Protein AF-0000000069499627 (afdb_homodimer)

Structure (mmCIF, N/CA/C/O backbone):
data_AF-0000000069499627-model_v1
#
loop_
_entity.id
_entity.type
_entity.pdbx_description
1 polymer 'Reverse transcriptase domain-containing protein'
#
loop_
_atom_site.group_PDB
_atom_site.id
_atom_site.type_symbol
_atom_site.label_atom_id
_atom_site.label_alt_id
_atom_site.label_comp_id
_atom_site.label_asym_id
_atom_site.label_entity_id
_atom_site.label_seq_id
_atom_site.pdbx_PDB_ins_code
_atom_site.Cartn_x
_atom_site.Cartn_y
_atom_site.Cartn_z
_atom_site.occupancy
_atom_site.B_iso_or_equiv
_atom_site.auth_seq_id
_atom_site.auth_comp_id
_atom_site.auth_asym_id
_atom_site.auth_atom_id
_atom_site.pdbx_PDB_model_num
ATOM 1 N N . GLY A 1 1 ? 51.375 9.703 23.328 1 28.94 1 GLY A N 1
ATOM 2 C CA . GLY A 1 1 ? 50.781 8.789 22.344 1 28.94 1 GLY A CA 1
ATOM 3 C C . GLY A 1 1 ? 49.312 9.047 22.094 1 28.94 1 GLY A C 1
ATOM 4 O O . GLY A 1 1 ? 48.531 9.234 23.031 1 28.94 1 GLY A O 1
ATOM 5 N N . ASN A 1 2 ? 48.875 9.641 20.891 1 32.75 2 ASN A N 1
ATOM 6 C CA . ASN A 1 2 ? 47.625 10.297 20.547 1 32.75 2 ASN A CA 1
ATOM 7 C C . ASN A 1 2 ? 46.469 9.305 20.547 1 32.75 2 ASN A C 1
ATOM 9 O O . ASN A 1 2 ? 46.5 8.305 19.828 1 32.75 2 ASN A O 1
ATOM 13 N N . ILE A 1 3 ? 45.844 9.062 21.703 1 35.44 3 ILE A N 1
ATOM 14 C CA . ILE A 1 3 ? 44.688 8.203 21.828 1 35.44 3 ILE A CA 1
ATOM 15 C C . ILE A 1 3 ? 43.625 8.641 20.828 1 35.44 3 ILE A C 1
ATOM 17 O O . ILE A 1 3 ? 43.188 9.789 20.828 1 35.44 3 ILE A O 1
ATOM 21 N N . GLN A 1 4 ? 43.844 8.352 19.484 1 34.47 4 GLN A N 1
ATOM 22 C CA . GLN A 1 4 ? 42.812 8.547 18.469 1 34.47 4 GLN A CA 1
ATOM 23 C C . GLN A 1 4 ? 41.469 7.941 18.906 1 34.47 4 GLN A C 1
ATOM 25 O O . GLN A 1 4 ? 41.406 6.746 19.203 1 34.47 4 GLN A O 1
ATOM 30 N N . ALA A 1 5 ? 40.688 8.68 19.656 1 37.44 5 ALA A N 1
ATOM 31 C CA . ALA A 1 5 ? 39.312 8.344 19.906 1 37.44 5 ALA A CA 1
ATOM 32 C C . ALA A 1 5 ? 38.625 7.836 18.641 1 37.44 5 ALA A C 1
ATOM 34 O O . ALA A 1 5 ? 38.406 8.602 17.703 1 37.44 5 ALA A O 1
ATOM 35 N N . GLY A 1 6 ? 39.094 6.719 18.109 1 34.62 6 GLY A N 1
ATOM 36 C CA . GLY A 1 6 ? 38.344 6.102 17.016 1 34.62 6 GLY A CA 1
ATOM 37 C C . GLY A 1 6 ? 36.844 6.047 17.281 1 34.62 6 GLY A C 1
ATOM 38 O O . GLY A 1 6 ? 36.406 5.625 18.359 1 34.62 6 GLY A O 1
ATOM 39 N N . THR A 1 7 ? 36.156 7.105 16.953 1 38.66 7 THR A N 1
ATOM 40 C CA . THR A 1 7 ? 34.688 7.035 17.016 1 38.66 7 THR A CA 1
ATOM 41 C C . THR A 1 7 ? 34.188 5.637 16.641 1 38.66 7 THR A C 1
ATOM 43 O O . THR A 1 7 ? 34.656 5.043 15.664 1 38.66 7 THR A O 1
ATOM 46 N N . PRO A 1 8 ? 33.906 4.84 17.734 1 36.56 8 PRO A N 1
ATOM 47 C CA . PRO A 1 8 ? 33.344 3.531 17.375 1 36.56 8 PRO A CA 1
ATOM 48 C C . PRO A 1 8 ? 32.438 3.596 16.141 1 36.56 8 PRO A C 1
ATOM 50 O O . PRO A 1 8 ? 31.641 4.52 16.016 1 36.56 8 PRO A O 1
ATOM 53 N N . GLN A 1 9 ? 32.875 3.383 15 1 39.28 9 GLN A N 1
ATOM 54 C CA . GLN A 1 9 ? 32.188 3.367 13.727 1 39.28 9 GLN A CA 1
ATOM 55 C C . GLN A 1 9 ? 30.734 2.885 13.906 1 39.28 9 GLN A C 1
ATOM 57 O O . GLN A 1 9 ? 29.797 3.521 13.422 1 39.28 9 GLN A O 1
ATOM 62 N N . GLY A 1 10 ? 30.594 1.505 13.812 1 38.91 10 GLY A N 1
ATOM 63 C CA . GLY A 1 10 ? 29.438 0.706 13.414 1 38.91 10 GLY A CA 1
ATOM 64 C C . GLY A 1 10 ? 28.328 0.711 14.445 1 38.91 10 GLY A C 1
ATOM 65 O O . GLY A 1 10 ? 27.891 -0.348 14.898 1 38.91 10 GLY A O 1
ATOM 66 N N . SER A 1 11 ? 28.141 1.427 15.516 1 38.44 11 SER A N 1
ATOM 67 C CA . SER A 1 11 ? 27.156 1.248 16.578 1 38.44 11 SER A CA 1
ATOM 68 C C . SER A 1 11 ? 25.766 0.979 16 1 38.44 11 SER A C 1
ATOM 70 O O . SER A 1 11 ? 25.359 1.624 15.039 1 38.44 11 SER A O 1
ATOM 72 N N . SER A 1 12 ? 25.172 -0.277 16.094 1 44.44 12 SER A N 1
ATOM 73 C CA . SER A 1 12 ? 23.938 -1.014 15.867 1 44.44 12 SER A CA 1
ATOM 74 C C . SER A 1 12 ? 22.719 -0.185 16.266 1 44.44 12 SER A C 1
ATOM 76 O O . SER A 1 12 ? 21.609 -0.714 16.375 1 44.44 12 SER A O 1
ATOM 78 N N . LEU A 1 13 ? 22.891 0.901 16.891 1 46 13 LEU A N 1
ATOM 79 C CA . LEU A 1 13 ? 21.75 1.671 17.375 1 46 13 LEU A CA 1
ATOM 80 C C . LEU A 1 13 ? 20.797 2.031 16.25 1 46 13 LEU A C 1
ATOM 82 O O . LEU A 1 13 ? 19.625 2.342 16.484 1 46 13 LEU A O 1
ATOM 86 N N . ARG A 1 14 ? 21.281 2.203 15.031 1 50 14 ARG A N 1
ATOM 87 C CA . ARG A 1 14 ? 20.453 2.662 13.93 1 50 14 ARG A CA 1
ATOM 88 C C . ARG A 1 14 ? 19.281 1.723 13.703 1 50 14 ARG A C 1
ATOM 90 O O . ARG A 1 14 ? 18.141 2.172 13.492 1 50 14 ARG A O 1
ATOM 97 N N . PRO A 1 15 ? 19.562 0.385 13.703 1 60.47 15 PRO A N 1
ATOM 98 C CA . PRO A 1 15 ? 18.453 -0.572 13.648 1 60.47 15 PRO A CA 1
ATOM 99 C C . PRO A 1 15 ? 17.531 -0.48 14.859 1 60.47 15 PRO A C 1
ATOM 101 O O . PRO A 1 15 ? 16.312 -0.634 14.734 1 60.47 15 PRO A O 1
ATOM 104 N N . THR A 1 16 ? 18.109 0.109 15.992 1 67.31 16 THR A N 1
ATOM 105 C CA . THR A 1 16 ? 17.297 0.107 17.203 1 67.31 16 THR A CA 1
ATOM 106 C C . THR A 1 16 ? 16.281 1.246 17.188 1 67.31 16 THR A C 1
ATOM 108 O O . THR A 1 16 ? 15.109 1.037 17.484 1 67.31 16 THR A O 1
ATOM 111 N N . LEU A 1 17 ? 16.891 2.379 16.719 1 66.56 17 LEU A N 1
ATOM 112 C CA . LEU A 1 17 ? 15.977 3.51 16.75 1 66.56 17 LEU A CA 1
ATOM 113 C C . LEU A 1 17 ? 14.836 3.314 15.75 1 66.56 17 LEU A C 1
ATOM 115 O O . LEU A 1 17 ? 13.672 3.566 16.062 1 66.56 17 LEU A O 1
ATOM 119 N N . TYR A 1 18 ? 15.297 2.779 14.664 1 71.69 18 TYR A N 1
ATOM 120 C CA . TYR A 1 18 ? 14.289 2.516 13.641 1 71.69 18 TYR A CA 1
ATOM 121 C C . TYR A 1 18 ? 13.25 1.524 14.148 1 71.69 18 TYR A C 1
ATOM 123 O O . TYR A 1 18 ? 12.047 1.715 13.938 1 71.69 18 TYR A O 1
ATOM 131 N N . ASN A 1 19 ? 13.781 0.612 14.82 1 76.75 19 ASN A N 1
ATOM 132 C CA . ASN A 1 19 ? 12.859 -0.389 15.352 1 76.75 19 ASN A CA 1
ATOM 133 C C . ASN A 1 19 ? 11.93 0.207 16.406 1 76.75 19 ASN A C 1
ATOM 135 O O . ASN A 1 19 ? 10.742 -0.117 16.438 1 76.75 19 ASN A O 1
ATOM 139 N N . ILE A 1 20 ? 12.484 1.021 17.203 1 73.75 20 ILE A N 1
ATOM 140 C CA . ILE A 1 20 ? 11.672 1.653 18.25 1 73.75 20 ILE A CA 1
ATOM 141 C C . ILE A 1 20 ? 10.664 2.607 17.594 1 73.75 20 ILE A C 1
ATOM 143 O O . ILE A 1 20 ? 9.484 2.596 17.938 1 73.75 20 ILE A O 1
ATOM 147 N N . PHE A 1 21 ? 11.172 3.338 16.609 1 79.88 21 PHE A N 1
ATOM 148 C CA . PHE A 1 21 ? 10.328 4.262 15.859 1 79.88 21 PHE A CA 1
ATOM 149 C C . PHE A 1 21 ? 9.18 3.525 15.188 1 79.88 21 PHE A C 1
ATOM 151 O O . PHE A 1 21 ? 8.023 3.941 15.297 1 79.88 21 PHE A O 1
ATOM 158 N N . ASN A 1 22 ? 9.492 2.484 14.648 1 80.88 22 ASN A N 1
ATOM 159 C CA . ASN A 1 22 ? 8.492 1.736 13.883 1 80.88 22 ASN A CA 1
ATOM 160 C C . ASN A 1 22 ? 7.5 1.029 14.805 1 80.88 22 ASN A C 1
ATOM 162 O O . ASN A 1 22 ? 6.312 0.938 14.484 1 80.88 22 ASN A O 1
ATOM 166 N N . SER A 1 23 ? 8.039 0.692 15.93 1 84.12 23 SER A N 1
ATOM 167 C CA . SER A 1 23 ? 7.172 -0.02 16.859 1 84.12 23 SER A CA 1
ATOM 168 C C . SER A 1 23 ? 6.164 0.923 17.516 1 84.12 23 SER A C 1
ATOM 170 O O . SER A 1 23 ? 5.066 0.502 17.891 1 84.12 23 SER A O 1
ATOM 172 N N . ASP A 1 24 ? 6.527 2.146 17.641 1 90.44 24 ASP A N 1
ATOM 173 C CA . ASP A 1 24 ? 5.676 3.131 18.297 1 90.44 24 ASP A CA 1
ATOM 174 C C . ASP A 1 24 ? 4.75 3.816 17.297 1 90.44 24 ASP A C 1
ATOM 176 O O . ASP A 1 24 ? 3.924 4.648 17.688 1 90.44 24 ASP A O 1
ATOM 180 N N . PHE A 1 25 ? 4.883 3.469 16.031 1 93.69 25 PHE A N 1
ATOM 181 C CA . PHE A 1 25 ? 4.023 4.086 15.031 1 93.69 25 PHE A CA 1
ATOM 182 C C . PHE A 1 25 ? 2.566 3.705 15.258 1 93.69 25 PHE A C 1
ATOM 184 O O . PHE A 1 25 ? 2.264 2.551 15.57 1 93.69 25 PHE A O 1
ATOM 191 N N . PRO A 1 26 ? 1.688 4.672 15.148 1 95.06 26 PRO A N 1
ATOM 192 C CA . PRO A 1 26 ? 0.283 4.367 15.422 1 95.06 26 PRO A CA 1
ATOM 193 C C . PRO A 1 26 ? -0.297 3.328 14.469 1 95.06 26 PRO A C 1
ATOM 195 O O . PRO A 1 26 ? -0.064 3.398 13.258 1 95.06 26 PRO A O 1
ATOM 198 N N . ARG A 1 27 ? -0.983 2.422 15.102 1 92.5 27 ARG A N 1
ATOM 199 C CA . ARG A 1 27 ? -1.623 1.362 14.328 1 92.5 27 ARG A CA 1
ATOM 200 C C . ARG A 1 27 ? -3.125 1.321 14.602 1 92.5 27 ARG A C 1
ATOM 202 O O . ARG A 1 27 ? -3.568 1.593 15.719 1 92.5 27 ARG A O 1
ATOM 209 N N . ASN A 1 28 ? -3.818 1.127 13.492 1 90.44 28 ASN A N 1
ATOM 210 C CA . ASN A 1 28 ? -5.27 0.994 13.43 1 90.44 28 ASN A CA 1
ATOM 211 C C . ASN A 1 28 ? -5.691 -0.165 12.531 1 90.44 28 ASN A C 1
ATOM 213 O O . ASN A 1 28 ? -5.184 -0.305 11.422 1 90.44 28 ASN A O 1
ATOM 217 N N . ASP A 1 29 ? -6.582 -1.012 13.047 1 87.75 29 ASP A N 1
ATOM 218 C CA . ASP A 1 29 ? -6.949 -2.215 12.305 1 87.75 29 ASP A CA 1
ATOM 219 C C . ASP A 1 29 ? -7.668 -1.863 11.008 1 87.75 29 ASP A C 1
ATOM 221 O O . ASP A 1 29 ? -7.812 -2.709 10.125 1 87.75 29 ASP A O 1
ATOM 225 N N . LYS A 1 30 ? -8.117 -0.669 10.93 1 92.94 30 LYS A N 1
ATOM 226 C CA . LYS A 1 30 ? -8.875 -0.263 9.75 1 92.94 30 LYS A CA 1
ATOM 227 C C . LYS A 1 30 ? -7.969 0.421 8.727 1 92.94 30 LYS A C 1
ATOM 229 O O . LYS A 1 30 ? -8.422 0.778 7.633 1 92.94 30 LYS A O 1
ATOM 234 N N . VAL A 1 31 ? -6.684 0.572 9.117 1 95.5 31 VAL A N 1
ATOM 235 C CA . VAL A 1 31 ? -5.75 1.3 8.266 1 95.5 31 VAL A CA 1
ATOM 236 C C . VAL A 1 31 ? -4.504 0.452 8.023 1 95.5 31 VAL A C 1
ATOM 238 O O . VAL A 1 31 ? -3.988 -0.182 8.953 1 95.5 31 VAL A O 1
ATOM 241 N N . ILE A 1 32 ? -4.121 0.411 6.852 1 94.94 32 ILE A N 1
ATOM 242 C CA . ILE A 1 32 ? -2.854 -0.22 6.508 1 94.94 32 ILE A CA 1
ATOM 243 C C . ILE A 1 32 ? -1.767 0.844 6.379 1 94.94 32 ILE A C 1
ATOM 245 O O . ILE A 1 32 ? -1.938 1.834 5.664 1 94.94 32 ILE A O 1
ATOM 249 N N . ASN A 1 33 ? -0.72 0.622 7.09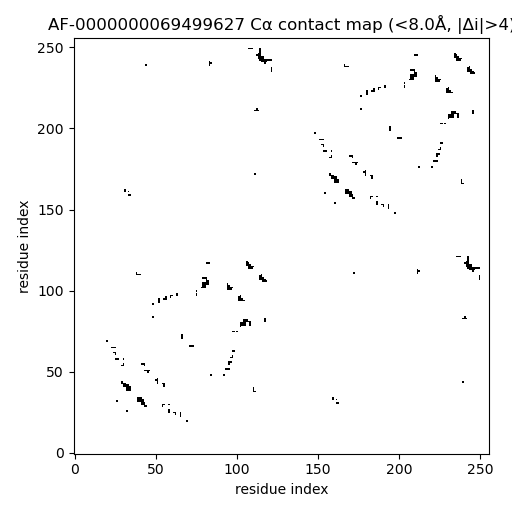4 1 94.69 33 ASN A N 1
ATOM 250 C CA . ASN A 1 33 ? 0.429 1.52 7.035 1 94.69 33 ASN A CA 1
ATOM 251 C C . ASN A 1 33 ? 1.486 1.014 6.059 1 94.69 33 ASN A C 1
ATOM 253 O O . ASN A 1 33 ? 2.014 -0.088 6.223 1 94.69 33 ASN A O 1
ATOM 257 N N . CYS A 1 34 ? 1.714 1.768 5.027 1 94.81 34 CYS A N 1
ATOM 258 C CA . CYS A 1 34 ? 2.795 1.507 4.082 1 94.81 34 CYS A CA 1
ATOM 259 C C . CYS A 1 34 ? 3.967 2.451 4.32 1 94.81 34 CYS A C 1
ATOM 261 O O . CYS A 1 34 ? 4.059 3.506 3.691 1 94.81 34 CYS A O 1
ATOM 263 N N . LEU A 1 35 ? 4.812 1.924 5.168 1 91.81 35 LEU A N 1
ATOM 264 C CA . LEU A 1 35 ? 5.836 2.83 5.676 1 91.81 35 LEU A CA 1
ATOM 265 C C . LEU A 1 35 ? 7.195 2.51 5.066 1 91.81 35 LEU A C 1
ATOM 267 O O . LEU A 1 35 ? 7.727 1.413 5.258 1 91.81 35 LEU A O 1
ATOM 271 N N . PHE A 1 36 ? 7.676 3.357 4.285 1 88.94 36 PHE A N 1
ATOM 272 C CA . PHE A 1 36 ? 9.07 3.414 3.879 1 88.94 36 PHE A CA 1
ATOM 273 C C . PHE A 1 36 ? 9.75 4.668 4.422 1 88.94 36 PHE A C 1
ATOM 275 O O . PHE A 1 36 ? 9.07 5.645 4.762 1 88.94 36 PHE A O 1
ATOM 282 N N . ALA A 1 37 ? 11.008 4.652 4.598 1 83.25 37 ALA A N 1
ATOM 283 C CA . ALA A 1 37 ? 11.719 5.738 5.266 1 83.25 37 ALA A CA 1
ATOM 284 C C . ALA A 1 37 ? 11.453 7.074 4.574 1 83.25 37 ALA A C 1
ATOM 286 O O . ALA A 1 37 ? 11.273 8.094 5.238 1 83.25 37 ALA A O 1
ATOM 287 N N . ASP A 1 38 ? 11.328 7.027 3.357 1 85 38 ASP A N 1
ATOM 288 C CA . ASP A 1 38 ? 11.25 8.297 2.635 1 85 38 ASP A CA 1
ATOM 289 C C . ASP A 1 38 ? 9.867 8.492 2.021 1 85 38 ASP A C 1
ATOM 291 O O . ASP A 1 38 ? 9.516 9.602 1.605 1 85 38 ASP A O 1
ATOM 295 N N . ASP A 1 39 ? 9.148 7.5 1.918 1 91.75 39 ASP A N 1
ATOM 296 C CA . ASP A 1 39 ? 7.848 7.555 1.256 1 91.75 39 ASP A CA 1
ATOM 297 C C . ASP A 1 39 ? 6.82 6.688 1.981 1 91.75 39 ASP A C 1
ATOM 299 O O . ASP A 1 39 ? 6.863 5.461 1.889 1 91.75 39 ASP A O 1
ATOM 303 N N . SER A 1 40 ? 5.891 7.348 2.691 1 94.06 40 SER A N 1
ATOM 304 C CA . SER A 1 40 ? 4.918 6.594 3.477 1 94.06 40 SER A CA 1
ATOM 305 C C . SER A 1 40 ? 3.498 6.84 2.98 1 94.06 40 SER A C 1
ATOM 307 O O . SER A 1 40 ? 3.213 7.887 2.391 1 94.06 40 SER A O 1
ATOM 309 N N . ALA A 1 41 ? 2.662 5.867 3.172 1 96.62 41 ALA A N 1
ATOM 310 C CA . ALA A 1 41 ? 1.246 5.969 2.826 1 96.62 41 ALA A CA 1
ATOM 311 C C . ALA A 1 41 ? 0.378 5.25 3.855 1 96.62 41 ALA A C 1
ATOM 313 O O . ALA A 1 41 ? 0.835 4.316 4.52 1 96.62 41 ALA A O 1
ATOM 314 N N . ILE A 1 42 ? -0.787 5.715 4.02 1 97.12 42 ILE A N 1
ATOM 315 C CA . ILE A 1 42 ? -1.803 5.004 4.789 1 97.12 42 ILE A CA 1
ATOM 316 C C . ILE A 1 42 ? -3.025 4.746 3.912 1 97.12 42 ILE A C 1
ATOM 318 O O . ILE A 1 42 ? -3.426 5.605 3.123 1 97.12 42 ILE A O 1
ATOM 322 N N . LEU A 1 43 ? -3.537 3.531 4.031 1 97 43 LEU A N 1
ATOM 323 C CA . LEU A 1 43 ? -4.625 3.094 3.166 1 97 43 LEU A CA 1
ATOM 324 C C . LEU A 1 43 ? -5.812 2.605 3.988 1 97 43 LEU A C 1
ATOM 326 O O . LEU A 1 43 ? -5.633 1.952 5.02 1 97 43 LEU A O 1
ATOM 330 N N . THR A 1 44 ? -7.004 2.938 3.527 1 96.44 44 THR A N 1
ATOM 331 C CA . THR A 1 44 ? -8.219 2.344 4.082 1 96.44 44 THR A CA 1
ATOM 332 C C . THR A 1 44 ? -9.266 2.139 2.99 1 96.44 44 THR A C 1
ATOM 334 O O . THR A 1 44 ? -9.117 2.648 1.877 1 96.44 44 THR A O 1
ATOM 337 N N . GLN A 1 45 ? -10.148 1.303 3.275 1 93.81 45 GLN A N 1
ATOM 338 C CA . GLN A 1 45 ? -11.289 1.042 2.408 1 93.81 45 GLN A CA 1
ATOM 339 C C . GLN A 1 45 ? -12.586 0.99 3.213 1 93.81 45 GLN A C 1
ATOM 341 O O . GLN A 1 45 ? -12.578 0.665 4.402 1 93.81 45 GLN A O 1
ATOM 346 N N . GLY A 1 46 ? -13.648 1.354 2.562 1 90.12 46 GLY A N 1
ATOM 347 C CA . GLY A 1 46 ? -14.945 1.334 3.221 1 90.12 46 GLY A CA 1
ATOM 348 C C . GLY A 1 46 ? -16.109 1.488 2.256 1 90.12 46 GLY A C 1
ATOM 349 O O . GLY A 1 46 ? -15.906 1.796 1.079 1 90.12 46 GLY A O 1
ATOM 350 N N . SER A 1 47 ? -17.266 1.289 2.846 1 86.44 47 SER A N 1
ATOM 351 C CA . SER A 1 47 ? -18.469 1.289 2.021 1 86.44 47 SER A CA 1
ATOM 352 C C . SER A 1 47 ? -19.031 2.701 1.846 1 86.44 47 SER A C 1
ATOM 354 O O . SER A 1 47 ? -19.859 2.943 0.97 1 86.44 47 SER A O 1
ATOM 356 N N . ASN A 1 48 ? -18.562 3.615 2.613 1 88.62 48 ASN A N 1
ATOM 357 C CA . ASN A 1 48 ? -19.016 4.992 2.451 1 88.62 48 ASN A CA 1
ATOM 358 C C . ASN A 1 48 ? -17.891 5.984 2.73 1 88.62 48 ASN A C 1
ATOM 360 O O . ASN A 1 48 ? -17.016 5.715 3.549 1 88.62 48 ASN A O 1
ATOM 364 N N . THR A 1 49 ? -18.062 7.086 2.117 1 90.44 49 THR A N 1
ATOM 365 C CA . THR A 1 49 ? -17.016 8.094 2.135 1 90.44 49 THR A CA 1
ATOM 366 C C . THR A 1 49 ? -16.859 8.688 3.531 1 90.44 49 THR A C 1
ATOM 368 O O . THR A 1 49 ? -15.742 9.016 3.949 1 90.44 49 THR A O 1
ATOM 371 N N . ARG A 1 50 ? -17.938 8.844 4.262 1 90.62 50 ARG A N 1
ATOM 372 C CA . ARG A 1 50 ? -17.859 9.398 5.609 1 90.62 50 ARG A CA 1
ATOM 373 C C . ARG A 1 50 ? -16.984 8.539 6.516 1 90.62 50 ARG A C 1
ATOM 375 O O . ARG A 1 50 ? -16.156 9.062 7.262 1 90.62 50 ARG A O 1
ATOM 382 N N . PHE A 1 51 ? -17.188 7.25 6.434 1 92.94 51 PHE A N 1
ATOM 383 C CA . PHE A 1 51 ? -16.375 6.312 7.203 1 92.94 51 PHE A CA 1
ATOM 384 C C . PHE A 1 51 ? -14.906 6.402 6.801 1 92.94 51 PHE A C 1
ATOM 386 O O . PHE A 1 51 ? -14.023 6.426 7.66 1 92.94 51 PHE A O 1
ATOM 393 N N . ILE A 1 52 ? -14.703 6.461 5.594 1 94.62 52 ILE A N 1
ATOM 394 C CA . ILE A 1 52 ? -13.344 6.504 5.062 1 94.62 52 ILE A CA 1
ATOM 395 C C . ILE A 1 52 ? -12.633 7.754 5.578 1 94.62 52 ILE A C 1
ATOM 397 O O . ILE A 1 52 ? -11.516 7.668 6.102 1 94.62 52 ILE A O 1
ATOM 401 N N . ILE A 1 53 ? -13.25 8.844 5.48 1 95.62 53 ILE A N 1
ATOM 402 C CA . ILE A 1 53 ? -12.656 10.117 5.855 1 95.62 53 ILE A CA 1
ATOM 403 C C . ILE A 1 53 ? -12.414 10.148 7.363 1 95.62 53 ILE A C 1
ATOM 405 O O . ILE A 1 53 ? -11.352 10.578 7.82 1 95.62 53 ILE A O 1
ATOM 409 N N . LYS A 1 54 ? -13.359 9.672 8.086 1 96.25 54 LYS A N 1
ATOM 410 C CA . LYS A 1 54 ? -13.219 9.641 9.539 1 96.25 54 LYS A CA 1
ATOM 411 C C . LYS A 1 54 ? -12.047 8.758 9.961 1 96.25 54 LYS A C 1
ATOM 413 O O . LYS A 1 54 ? -11.266 9.133 10.836 1 96.25 54 LYS A O 1
ATOM 418 N N . THR A 1 55 ? -11.938 7.664 9.344 1 97 55 THR A N 1
ATOM 419 C CA . THR A 1 55 ? -10.883 6.711 9.648 1 97 55 THR A CA 1
ATOM 420 C C . THR A 1 55 ? -9.508 7.301 9.32 1 97 55 THR A C 1
ATOM 422 O O . THR A 1 55 ? -8.594 7.258 10.148 1 97 55 THR A O 1
ATOM 425 N N . LEU A 1 56 ? -9.383 7.871 8.188 1 97.56 56 LEU A N 1
ATOM 426 C CA . LEU A 1 56 ? -8.109 8.453 7.773 1 97.56 56 LEU A CA 1
ATOM 427 C C . LEU A 1 56 ? -7.738 9.633 8.664 1 97.56 56 LEU A C 1
ATOM 429 O O . LEU A 1 56 ? -6.582 9.773 9.07 1 97.56 56 LEU A O 1
ATOM 433 N N . GLN A 1 57 ? -8.727 10.422 8.969 1 97.81 57 GLN A N 1
ATOM 434 C CA . GLN A 1 57 ? -8.461 11.586 9.812 1 97.81 57 GLN A CA 1
ATOM 435 C C . GLN A 1 57 ? -7.977 11.164 11.195 1 97.81 57 GLN A C 1
ATOM 437 O O . GLN A 1 57 ? -7.043 11.758 11.734 1 97.81 57 GLN A O 1
ATOM 442 N N . SER A 1 58 ? -8.648 10.203 11.711 1 97.81 58 SER A N 1
ATOM 443 C CA . SER A 1 58 ? -8.242 9.695 13.023 1 97.81 58 SER A CA 1
ATOM 444 C C . SER A 1 58 ? -6.805 9.195 13 1 97.81 58 SER A C 1
ATOM 446 O O . SER A 1 58 ? -6.031 9.477 13.922 1 97.81 58 SER A O 1
ATOM 448 N N . GLN A 1 59 ? -6.48 8.469 12 1 98.06 59 GLN A N 1
ATOM 449 C CA . GLN A 1 59 ? -5.117 7.961 11.883 1 98.06 59 GLN A CA 1
ATOM 450 C C . GLN A 1 59 ? -4.121 9.109 11.727 1 98.06 59 GLN A C 1
ATOM 452 O O . GLN A 1 59 ? -3.037 9.078 12.312 1 98.06 59 GLN A O 1
ATOM 457 N N . LEU A 1 60 ? -4.488 10.086 10.938 1 97.69 60 LEU A N 1
ATOM 458 C CA . LEU A 1 60 ? -3.619 11.242 10.727 1 97.69 60 LEU A CA 1
ATOM 459 C C . LEU A 1 60 ? -3.359 11.969 12.039 1 97.69 60 LEU A C 1
ATOM 461 O O . LEU A 1 60 ? -2.242 12.43 12.289 1 97.69 60 LEU A O 1
ATOM 465 N N . GLU A 1 61 ? -4.367 12.086 12.844 1 97.81 61 GLU A N 1
ATOM 466 C CA . GLU A 1 61 ? -4.207 12.727 14.148 1 97.81 61 GLU A CA 1
ATOM 467 C C . GLU A 1 61 ? -3.219 11.961 15.023 1 97.81 61 GLU A C 1
ATOM 469 O O . GLU A 1 61 ? -2.389 12.562 15.703 1 97.81 61 GLU A O 1
ATOM 474 N N . CYS A 1 62 ? -3.258 10.68 14.984 1 97.75 62 CYS A N 1
ATOM 475 C CA . CYS A 1 62 ? -2.316 9.852 15.734 1 97.75 62 CYS A CA 1
ATOM 476 C C . CYS A 1 62 ? -0.9 10.016 15.195 1 97.75 62 CYS A C 1
ATOM 478 O O . CYS A 1 62 ? 0.059 10.062 15.969 1 97.75 62 CYS A O 1
ATOM 480 N N . ILE A 1 63 ? -0.813 10.102 13.945 1 96.69 63 ILE A N 1
ATOM 481 C CA . ILE A 1 63 ? 0.493 10.266 13.312 1 96.69 63 ILE A CA 1
ATOM 482 C C . ILE A 1 63 ? 1.078 11.625 13.68 1 96.69 63 ILE A C 1
ATOM 484 O O . ILE A 1 63 ? 2.285 11.75 13.906 1 96.69 63 ILE A O 1
ATOM 488 N N . GLU A 1 64 ? 0.208 12.609 13.719 1 96.69 64 GLU A N 1
ATOM 489 C CA . GLU A 1 64 ? 0.654 13.938 14.133 1 96.69 64 GLU A CA 1
ATOM 490 C C . GLU A 1 64 ? 1.281 13.898 15.523 1 96.69 64 GLU A C 1
ATOM 492 O O . GLU A 1 64 ? 2.354 14.461 15.742 1 96.69 64 GLU A O 1
ATOM 497 N N . TYR A 1 65 ? 0.621 13.281 16.359 1 96.25 65 TYR A N 1
ATOM 498 C CA . TYR A 1 65 ? 1.141 13.156 17.719 1 96.25 65 TYR A CA 1
ATOM 499 C C . TYR A 1 65 ? 2.467 12.406 17.734 1 96.25 65 TYR A C 1
ATOM 501 O O . TYR A 1 65 ? 3.41 12.805 18.406 1 96.25 65 TYR A O 1
ATOM 509 N N . TRP A 1 66 ? 2.477 11.344 17 1 95.5 66 TRP A N 1
ATOM 510 C CA . TRP A 1 66 ? 3.691 10.547 16.891 1 95.5 66 TRP A CA 1
ATOM 511 C C . TRP A 1 66 ? 4.844 11.383 16.344 1 95.5 66 TRP A C 1
ATOM 513 O O . TRP A 1 66 ? 5.961 11.32 16.859 1 95.5 66 TRP A O 1
ATOM 523 N N . CYS A 1 67 ? 4.602 12.172 15.312 1 94.06 67 CYS A N 1
ATOM 524 C CA . CYS A 1 67 ? 5.625 13.031 14.719 1 94.06 67 CYS A CA 1
ATOM 525 C C . CYS A 1 67 ? 6.152 14.031 15.742 1 94.06 67 CYS A C 1
ATOM 527 O O . CYS A 1 67 ? 7.355 14.297 15.797 1 94.06 67 CYS A O 1
ATOM 529 N N . THR A 1 68 ? 5.254 14.555 16.469 1 94 68 THR A N 1
ATOM 530 C CA . THR A 1 68 ? 5.633 15.523 17.5 1 94 68 THR A CA 1
ATOM 531 C C . THR A 1 68 ? 6.473 14.859 18.578 1 94 68 THR A C 1
ATOM 533 O O . THR A 1 68 ? 7.523 15.383 18.969 1 94 68 THR A O 1
ATOM 536 N N . LYS A 1 69 ? 6.098 13.727 18.984 1 92.81 69 LYS A N 1
ATOM 537 C CA . LYS A 1 69 ? 6.777 12.984 20.031 1 92.81 69 LYS A CA 1
ATOM 538 C C . LYS A 1 69 ? 8.203 12.617 19.625 1 92.81 69 LYS A C 1
ATOM 540 O O . LYS A 1 69 ? 9.141 12.766 20.406 1 92.81 69 LYS A O 1
ATOM 545 N N . TRP A 1 70 ? 8.359 12.219 18.422 1 91.12 70 TRP A N 1
ATOM 546 C CA . TRP A 1 70 ? 9.641 11.695 17.953 1 91.12 70 TRP A CA 1
ATOM 547 C C . TRP A 1 70 ? 10.398 12.742 17.156 1 91.12 70 TRP A C 1
ATOM 549 O O . TRP A 1 70 ? 11.469 12.461 16.609 1 91.12 70 TRP A O 1
ATOM 559 N N . ARG A 1 71 ? 9.836 13.938 17.062 1 92 71 ARG A N 1
ATOM 560 C CA . ARG A 1 71 ? 10.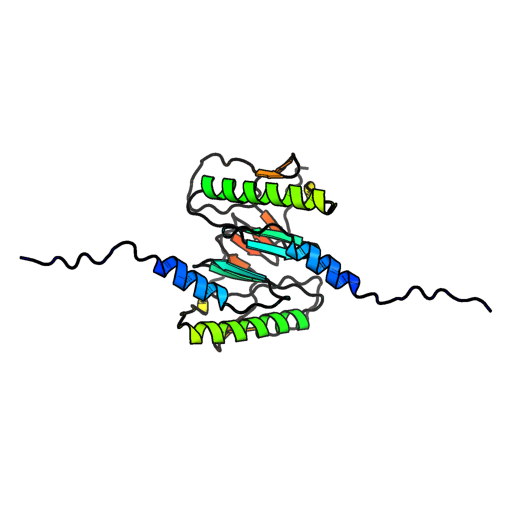453 15.086 16.391 1 92 71 ARG A CA 1
ATOM 561 C C . ARG A 1 71 ? 10.742 14.773 14.93 1 92 71 ARG A C 1
ATOM 563 O O . ARG A 1 71 ? 11.844 15.047 14.438 1 92 71 ARG A O 1
ATOM 570 N N . VAL A 1 72 ? 9.844 14.07 14.422 1 89.69 72 VAL A N 1
ATOM 571 C CA . VAL A 1 72 ? 9.938 13.805 12.984 1 89.69 72 VAL A CA 1
ATOM 572 C C . VAL A 1 72 ? 9.375 14.992 12.203 1 89.69 72 VAL A C 1
ATOM 574 O O . VAL A 1 72 ? 8.273 15.461 12.477 1 89.69 72 VAL A O 1
ATOM 577 N N . ALA A 1 73 ? 10.172 15.516 11.289 1 90.25 73 ALA A N 1
ATOM 578 C CA . ALA A 1 73 ? 9.719 16.609 10.43 1 90.25 73 ALA A CA 1
ATOM 579 C C . ALA A 1 73 ? 8.992 16.078 9.203 1 90.25 73 ALA A C 1
ATOM 581 O O . ALA A 1 73 ? 9.5 15.203 8.5 1 90.25 73 ALA A O 1
ATOM 582 N N . ILE A 1 74 ? 7.852 16.562 8.992 1 90.88 74 ILE A N 1
ATOM 583 C CA . ILE A 1 74 ? 7.039 16.156 7.855 1 90.88 74 ILE A CA 1
ATOM 584 C C . ILE A 1 74 ? 6.902 17.312 6.871 1 90.88 74 ILE A C 1
ATOM 586 O O . ILE A 1 74 ? 6.699 18.469 7.281 1 90.88 74 ILE A O 1
ATOM 590 N N . ASN A 1 75 ? 7.066 17.047 5.605 1 90.25 75 ASN A N 1
ATOM 591 C CA . ASN A 1 75 ? 6.754 18.016 4.551 1 90.25 75 ASN A CA 1
ATOM 592 C C . ASN A 1 75 ? 5.289 17.938 4.137 1 90.25 75 ASN A C 1
ATOM 594 O O . ASN A 1 75 ? 4.906 17.078 3.342 1 90.25 75 ASN A O 1
ATOM 598 N N . THR A 1 76 ? 4.504 18.828 4.621 1 90.81 76 THR A N 1
ATOM 599 C CA . THR A 1 76 ? 3.066 18.797 4.387 1 90.81 76 THR A CA 1
ATOM 600 C C . THR A 1 76 ? 2.746 19.109 2.93 1 90.81 76 THR A C 1
ATOM 602 O O . THR A 1 76 ? 1.72 18.672 2.404 1 90.81 76 THR A O 1
ATOM 605 N N . ASP A 1 77 ? 3.662 19.781 2.238 1 90.25 77 ASP A N 1
ATOM 606 C CA . ASP A 1 77 ? 3.457 20.125 0.832 1 90.25 77 ASP A CA 1
ATOM 607 C C . ASP A 1 77 ? 3.498 18.859 -0.04 1 90.25 77 ASP A C 1
ATOM 609 O O . ASP A 1 77 ? 2.871 18.828 -1.101 1 90.25 77 ASP A O 1
ATOM 613 N N . LYS A 1 78 ? 4.203 17.906 0.522 1 92.31 78 LYS A N 1
ATOM 614 C CA . LYS A 1 78 ? 4.371 16.672 -0.236 1 92.31 78 LYS A CA 1
ATOM 615 C C . LYS A 1 78 ? 3.357 15.617 0.205 1 92.31 78 LYS A C 1
ATOM 617 O O . LYS A 1 78 ? 3.32 14.516 -0.348 1 92.31 78 LYS A O 1
ATOM 622 N N . THR A 1 79 ? 2.605 15.992 1.189 1 95.06 79 THR A N 1
ATOM 623 C CA . THR A 1 79 ? 1.577 15.062 1.653 1 95.06 79 THR A CA 1
ATOM 624 C C . THR A 1 79 ? 0.297 15.227 0.838 1 95.06 79 THR A C 1
ATOM 626 O O . THR A 1 79 ? -0.276 16.312 0.78 1 95.06 79 THR A O 1
ATOM 629 N N . LYS A 1 80 ? -0.149 14.164 0.151 1 96 80 LYS A N 1
ATOM 630 C CA . LYS A 1 80 ? -1.302 14.203 -0.743 1 96 80 LYS A CA 1
ATOM 631 C C . LYS A 1 80 ? -2.311 13.117 -0.389 1 96 80 LYS A C 1
ATOM 633 O O . LYS A 1 80 ? -1.963 12.125 0.258 1 96 80 LYS A O 1
ATOM 638 N N . ALA A 1 81 ? -3.543 13.336 -0.734 1 97 81 ALA A N 1
ATOM 639 C CA . ALA A 1 81 ? -4.621 12.375 -0.54 1 97 81 ALA A CA 1
ATOM 640 C C . ALA A 1 81 ? -5.328 12.07 -1.858 1 97 81 ALA A C 1
ATOM 642 O O . ALA A 1 81 ? -5.516 12.961 -2.689 1 97 81 ALA A O 1
ATOM 643 N N . ILE A 1 82 ? -5.688 10.82 -2.045 1 95.12 82 ILE A N 1
ATOM 644 C CA . ILE A 1 82 ? -6.418 10.383 -3.229 1 95.12 82 ILE A CA 1
ATOM 645 C C . ILE A 1 82 ? -7.527 9.414 -2.82 1 95.12 82 ILE A C 1
ATOM 647 O O . ILE A 1 82 ? -7.344 8.594 -1.92 1 95.12 82 ILE A O 1
ATOM 651 N N . LEU A 1 83 ? -8.664 9.539 -3.436 1 93.75 83 LEU A N 1
ATOM 652 C CA . LEU A 1 83 ? -9.852 8.742 -3.145 1 93.75 83 LEU A CA 1
ATOM 653 C C . LEU A 1 83 ? -10.477 8.211 -4.43 1 93.75 83 LEU A C 1
ATOM 655 O O . LEU A 1 83 ? -10.617 8.945 -5.41 1 93.75 83 LEU A O 1
ATOM 659 N N . ASN A 1 84 ? -10.672 6.918 -4.434 1 91.44 84 ASN A N 1
ATOM 660 C CA . ASN A 1 84 ? -11.477 6.324 -5.492 1 91.44 84 ASN A CA 1
ATOM 661 C C . ASN A 1 84 ? -12.875 5.945 -4.992 1 91.44 84 ASN A C 1
ATOM 663 O O . ASN A 1 84 ? -13.008 5.152 -4.062 1 91.44 84 ASN A O 1
ATOM 667 N N . ARG A 1 85 ? -13.828 6.562 -5.5 1 84.69 85 ARG A N 1
ATOM 668 C CA . ARG A 1 85 ? -15.219 6.305 -5.137 1 84.69 85 ARG A CA 1
ATOM 669 C C . ARG A 1 85 ? -15.984 5.668 -6.297 1 84.69 85 ARG A C 1
ATOM 671 O O . ARG A 1 85 ? -15.82 6.078 -7.449 1 84.69 85 ARG A O 1
ATOM 678 N N . LYS A 1 86 ? -16.672 4.578 -5.77 1 73.5 86 LYS A N 1
ATOM 679 C CA . LYS A 1 86 ? -17.531 3.951 -6.77 1 73.5 86 LYS A CA 1
ATOM 680 C C . LYS A 1 86 ? -18.812 4.754 -6.969 1 73.5 86 LYS A C 1
ATOM 682 O O . LYS A 1 86 ? -19.391 5.254 -6 1 73.5 86 LYS A O 1
ATOM 687 N N . GLY A 1 87 ? -19.016 5.145 -8.117 1 68 87 GLY A N 1
ATOM 688 C CA . GLY A 1 87 ? -20.297 5.754 -8.43 1 68 87 GLY A CA 1
ATOM 689 C C . GLY A 1 87 ? -20.234 7.262 -8.562 1 68 87 GLY A C 1
ATOM 690 O O . GLY A 1 87 ? -19.141 7.848 -8.484 1 68 87 GLY A O 1
ATOM 691 N N . HIS A 1 88 ? -21.25 7.887 -8.984 1 62.19 88 HIS A N 1
ATOM 692 C CA . HIS A 1 88 ? -21.391 9.297 -9.328 1 62.19 88 HIS A CA 1
ATOM 693 C C . HIS A 1 88 ? -21.812 10.117 -8.117 1 62.19 88 HIS A C 1
ATOM 695 O O . HIS A 1 88 ? -22.5 11.125 -8.258 1 62.19 88 HIS A O 1
ATOM 701 N N . SER A 1 89 ? -21.297 9.703 -7.047 1 62.06 89 SER A N 1
ATOM 702 C CA . SER A 1 89 ? -21.797 10.555 -5.977 1 62.06 89 SER A CA 1
ATOM 703 C C . SER A 1 89 ? -21.156 11.938 -6.027 1 62.06 89 SER A C 1
ATOM 705 O O . SER A 1 89 ? -19.938 12.055 -6.211 1 62.06 89 SER A O 1
ATOM 707 N N . ARG A 1 90 ? -21.953 12.852 -6.285 1 57.91 90 ARG A N 1
ATOM 708 C CA . ARG A 1 90 ? -21.609 14.266 -6.328 1 57.91 90 ARG A CA 1
ATOM 709 C C . ARG A 1 90 ? -21.484 14.844 -4.926 1 57.91 90 ARG A C 1
ATOM 711 O O . ARG A 1 90 ? -21.391 16.062 -4.754 1 57.91 90 ARG A O 1
ATOM 718 N N . LYS A 1 91 ? -21.516 13.969 -3.926 1 66.81 91 LYS A N 1
ATOM 719 C CA . LYS A 1 91 ? -21.484 14.562 -2.596 1 66.81 91 LYS A CA 1
ATOM 720 C C . LYS A 1 91 ? -20.125 15.195 -2.303 1 66.81 91 LYS A C 1
ATOM 722 O O . LYS A 1 91 ? -19.094 14.711 -2.775 1 66.81 91 LYS A O 1
ATOM 727 N N . VAL A 1 92 ? -20.266 16.328 -1.721 1 69.19 92 VAL A N 1
ATOM 728 C CA . VAL A 1 92 ? -19.078 17.078 -1.3 1 69.19 92 VAL A CA 1
ATOM 729 C C . VAL A 1 92 ? -18.25 16.219 -0.35 1 69.19 92 VAL A C 1
ATOM 731 O O . VAL A 1 92 ? -18.766 15.656 0.609 1 69.19 92 VAL A O 1
ATOM 734 N N . LEU A 1 93 ? -17.016 16.172 -0.684 1 84.12 93 LEU A N 1
ATOM 735 C CA . LEU A 1 93 ? -16.094 15.398 0.147 1 84.12 93 LEU A CA 1
ATOM 736 C C . LEU A 1 93 ? -15.43 16.297 1.19 1 84.12 93 LEU A C 1
ATOM 738 O O . LEU A 1 93 ? -14.898 17.359 0.856 1 84.12 93 LEU A O 1
ATOM 742 N N . LYS A 1 94 ? -15.664 15.922 2.412 1 89.12 94 LYS A N 1
ATOM 743 C CA . LYS A 1 94 ? -14.875 16.594 3.439 1 89.12 94 LYS A CA 1
ATOM 744 C C . LYS A 1 94 ? -13.383 16.406 3.203 1 89.12 94 LYS A C 1
ATOM 746 O O . LYS A 1 94 ? -12.945 15.305 2.838 1 89.12 94 LYS A O 1
ATOM 751 N N . THR A 1 95 ? -12.648 17.484 3.467 1 92.44 95 THR A N 1
ATOM 752 C CA . THR A 1 95 ? -11.203 17.438 3.291 1 92.44 95 THR A CA 1
ATOM 753 C C . THR A 1 95 ? -10.523 16.922 4.559 1 92.44 95 THR A C 1
ATOM 755 O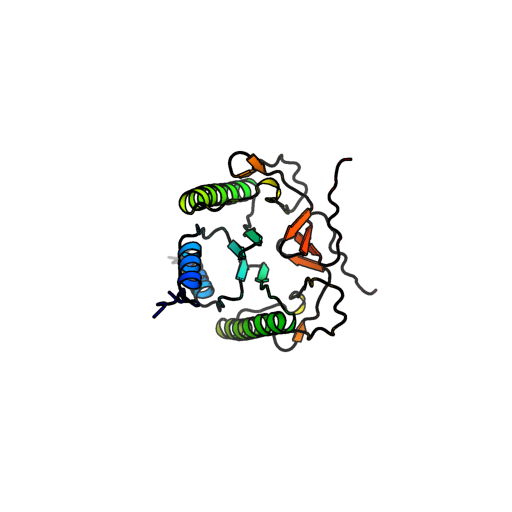 O . THR A 1 95 ? -11.016 17.141 5.664 1 92.44 95 THR A O 1
ATOM 758 N N . LEU A 1 96 ? -9.453 16.328 4.43 1 96.94 96 LEU A N 1
ATOM 759 C CA . LEU A 1 96 ? -8.609 15.906 5.539 1 96.94 96 LEU A CA 1
ATOM 760 C C . LEU A 1 96 ? -7.734 17.062 6.031 1 96.94 96 LEU A C 1
ATOM 762 O O . LEU A 1 96 ? -7.562 18.062 5.332 1 96.94 96 LEU A O 1
ATOM 766 N N . SER A 1 97 ? -7.344 16.906 7.203 1 96.88 97 SER A N 1
ATOM 767 C CA . SER A 1 97 ? -6.371 17.828 7.777 1 96.88 97 SER A CA 1
ATOM 768 C C . SER A 1 97 ? -5.16 17.094 8.336 1 96.88 97 SER A C 1
ATOM 770 O O . SER A 1 97 ? -5.305 16.016 8.93 1 96.88 97 SER A O 1
ATOM 772 N N . PHE A 1 98 ? -4.016 17.719 8.148 1 96.69 98 PHE A N 1
ATOM 773 C CA . PHE A 1 98 ? -2.766 17.156 8.656 1 96.69 98 PHE A CA 1
ATOM 774 C C . PHE A 1 98 ? -1.786 18.266 9.031 1 96.69 98 PHE A C 1
ATOM 776 O O . PHE A 1 98 ? -1.511 19.156 8.227 1 96.69 98 PHE A O 1
ATOM 783 N N . MET A 1 99 ? -1.321 18.219 10.227 1 95.31 99 MET A N 1
ATOM 784 C CA . MET A 1 99 ? -0.432 19.266 10.742 1 95.31 99 MET A CA 1
ATOM 785 C C . MET A 1 99 ? -1.041 20.641 10.547 1 95.31 99 MET A C 1
ATOM 787 O O . MET A 1 99 ? -0.388 21.547 10.016 1 95.31 99 MET A O 1
ATOM 791 N N . GLU A 1 100 ? -2.301 20.719 10.797 1 93 100 GLU A N 1
ATOM 792 C CA . GLU A 1 100 ? -3.066 21.953 10.797 1 93 100 GLU A CA 1
ATOM 793 C C . GLU A 1 100 ? -3.221 22.516 9.383 1 93 100 GLU A C 1
ATOM 795 O O . GLU A 1 100 ? -3.51 23.703 9.203 1 93 100 GLU A O 1
ATOM 800 N N . GLU A 1 101 ? -2.99 21.734 8.422 1 95.12 101 GLU A N 1
ATOM 801 C CA . GLU A 1 101 ? -3.182 22.141 7.027 1 95.12 101 GLU A CA 1
ATOM 802 C C . GLU A 1 101 ? -4.215 21.25 6.34 1 95.12 101 GLU A C 1
ATOM 804 O O . GLU A 1 101 ? -4.316 20.062 6.641 1 95.12 101 GLU A O 1
ATOM 809 N N . ASP A 1 102 ? -4.906 21.859 5.465 1 95 102 ASP A N 1
ATOM 810 C CA . ASP A 1 102 ? -5.859 21.094 4.668 1 95 102 ASP A CA 1
ATOM 811 C C . ASP A 1 102 ? -5.137 20.203 3.66 1 95 102 ASP A C 1
ATOM 813 O O . ASP A 1 102 ? -4.152 20.625 3.043 1 95 102 ASP A O 1
ATOM 817 N N . LEU A 1 103 ? -5.621 19.031 3.545 1 95.19 103 LEU A N 1
ATOM 818 C CA . LEU A 1 103 ? -5.129 18.062 2.564 1 95.19 103 LEU A CA 1
ATOM 819 C C . LEU A 1 103 ? -6.176 17.797 1.487 1 95.19 103 LEU A C 1
ATOM 821 O O . LEU A 1 103 ? -7.035 16.938 1.649 1 95.19 103 LEU A O 1
ATOM 825 N N . PRO A 1 104 ? -6.133 18.531 0.482 1 91.5 104 PRO A N 1
ATOM 826 C CA . PRO A 1 104 ? -7.145 18.344 -0.563 1 91.5 104 PRO A CA 1
ATOM 827 C C . PRO A 1 104 ? -7.008 17 -1.278 1 91.5 104 PRO A C 1
ATOM 829 O O . PRO A 1 104 ? -5.914 16.438 -1.352 1 91.5 104 PRO A O 1
ATOM 832 N N . TRP A 1 105 ? -8.102 16.547 -1.83 1 93.69 105 TRP A N 1
ATOM 833 C CA . TRP A 1 105 ? -8.125 15.336 -2.637 1 93.69 105 TRP A CA 1
ATOM 834 C C . TRP A 1 105 ? -7.57 15.602 -4.031 1 93.69 105 TRP A C 1
ATOM 836 O O . TRP A 1 105 ? -7.98 16.547 -4.703 1 93.69 105 TRP A O 1
ATOM 846 N N . GLU A 1 106 ? -6.637 14.742 -4.391 1 93.19 106 GLU A N 1
ATOM 847 C CA . GLU A 1 106 ? -6.059 14.852 -5.73 1 93.19 106 GLU A CA 1
ATOM 848 C C . GLU A 1 106 ? -6.488 13.68 -6.609 1 93.19 106 GLU A C 1
ATOM 850 O O . GLU A 1 106 ? -6.852 12.617 -6.102 1 93.19 106 GLU A O 1
ATOM 855 N N . ASN A 1 107 ? -6.473 13.938 -7.91 1 91.69 107 ASN A N 1
ATOM 856 C CA . ASN A 1 107 ? -6.793 12.875 -8.852 1 91.69 107 ASN A CA 1
ATOM 857 C C . ASN A 1 107 ? -5.586 11.977 -9.125 1 91.69 107 ASN A C 1
ATOM 859 O O . ASN A 1 107 ? -5.742 10.828 -9.539 1 91.69 107 ASN A O 1
ATOM 863 N N . GLN A 1 108 ? -4.398 12.602 -8.922 1 93.56 108 GLN A N 1
ATOM 864 C CA . GLN A 1 108 ? -3.156 11.859 -9.117 1 93.56 108 GLN A CA 1
ATOM 865 C C . GLN A 1 108 ? -2.182 12.109 -7.969 1 93.56 108 GLN A C 1
ATOM 867 O O . GLN A 1 108 ? -2.045 13.242 -7.5 1 93.56 108 GLN A O 1
ATOM 872 N N . VAL A 1 109 ? -1.583 11.047 -7.516 1 94.69 109 VAL A N 1
ATOM 873 C CA . VAL A 1 109 ? -0.532 11.156 -6.512 1 94.69 109 VAL A CA 1
ATOM 874 C C . VAL A 1 109 ? 0.619 10.211 -6.863 1 94.69 109 VAL A C 1
ATOM 876 O O . VAL A 1 109 ? 0.43 9.234 -7.59 1 94.69 109 VAL A O 1
ATOM 879 N N . LYS A 1 110 ? 1.797 10.586 -6.418 1 93.69 110 LYS A N 1
ATOM 880 C CA . LYS A 1 110 ? 2.977 9.758 -6.645 1 93.69 110 LYS A CA 1
ATOM 881 C C . LYS A 1 110 ? 3.396 9.039 -5.367 1 93.69 110 LYS A C 1
ATOM 883 O O . LYS A 1 110 ? 3.441 9.641 -4.293 1 93.69 110 LYS A O 1
ATOM 888 N N . TYR A 1 111 ? 3.6 7.773 -5.434 1 93.62 111 TYR A N 1
ATOM 889 C CA . TYR A 1 111 ? 4.074 6.949 -4.332 1 93.62 111 TYR A CA 1
ATOM 890 C C . TYR A 1 111 ? 5.062 5.895 -4.82 1 93.62 111 TYR A C 1
ATOM 892 O O . TYR A 1 111 ? 4.762 5.141 -5.75 1 93.62 111 TYR A O 1
ATOM 900 N N . LEU A 1 112 ? 6.23 5.863 -4.301 1 92.38 112 LEU A N 1
ATOM 901 C CA . LEU A 1 112 ? 7.312 4.957 -4.676 1 92.38 112 LEU A CA 1
ATOM 902 C C . LEU A 1 112 ? 7.609 5.051 -6.168 1 92.38 112 LEU A C 1
ATOM 904 O O . LEU A 1 112 ? 7.906 4.043 -6.812 1 92.38 112 LEU A O 1
ATOM 908 N N . GLY A 1 113 ? 7.375 6.164 -6.676 1 90.12 113 GLY A N 1
ATOM 909 C CA . GLY A 1 113 ? 7.66 6.402 -8.078 1 90.12 113 GLY A CA 1
ATOM 910 C C . GLY A 1 113 ? 6.512 6.027 -8.992 1 90.12 113 GLY A C 1
ATOM 911 O O . GLY A 1 113 ? 6.574 6.254 -10.203 1 90.12 113 GLY A O 1
ATOM 912 N N . LEU A 1 114 ? 5.52 5.484 -8.477 1 93.69 114 LEU A N 1
ATOM 913 C CA . LEU A 1 114 ? 4.328 5.137 -9.242 1 93.69 114 LEU A CA 1
ATOM 914 C C . LEU A 1 114 ? 3.289 6.254 -9.172 1 93.69 114 LEU A C 1
ATOM 916 O O . LEU A 1 114 ? 3.152 6.914 -8.141 1 93.69 114 LEU A O 1
ATOM 920 N N . ILE A 1 115 ? 2.566 6.371 -10.266 1 93.19 115 ILE A N 1
ATOM 921 C CA . ILE A 1 115 ? 1.456 7.312 -10.258 1 93.19 115 ILE A CA 1
ATOM 922 C C . ILE A 1 115 ? 0.153 6.574 -9.961 1 93.19 115 ILE A C 1
ATOM 924 O O . ILE A 1 115 ? -0.188 5.605 -10.641 1 93.19 115 ILE A O 1
ATOM 928 N N . LEU A 1 116 ? -0.492 6.965 -8.914 1 95.12 116 LEU A N 1
ATOM 929 C CA . LEU A 1 116 ? -1.846 6.512 -8.6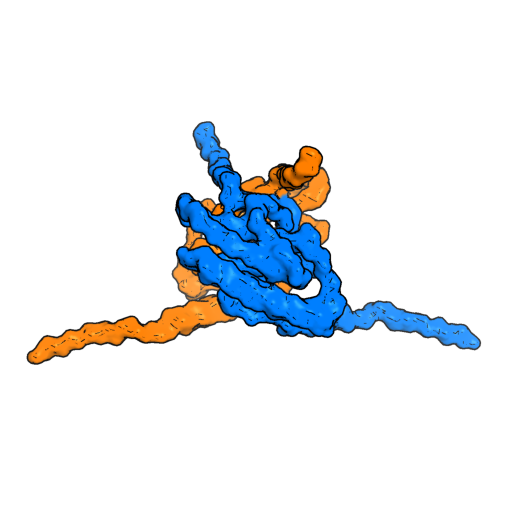09 1 95.12 116 LEU A CA 1
ATOM 930 C C . LEU A 1 116 ? -2.883 7.461 -9.203 1 95.12 116 LEU A C 1
ATOM 932 O O . LEU A 1 116 ? -2.84 8.664 -8.953 1 95.12 116 LEU A O 1
ATOM 936 N N . ASP A 1 117 ? -3.781 6.875 -9.906 1 92.62 117 ASP A N 1
ATOM 937 C CA . ASP A 1 117 ? -4.75 7.695 -10.625 1 92.62 117 ASP A CA 1
ATOM 938 C C . ASP A 1 117 ? -6.176 7.203 -10.375 1 92.62 117 ASP A C 1
ATOM 940 O O . ASP A 1 117 ? -6.477 6.027 -10.586 1 92.62 117 ASP A O 1
ATOM 944 N N . SER A 1 118 ? -7.016 8.117 -9.938 1 90.31 118 SER A N 1
ATOM 945 C CA . SER A 1 118 ? -8.391 7.738 -9.617 1 90.31 118 SER A CA 1
ATOM 946 C C . SER A 1 118 ? -9.305 7.93 -10.82 1 90.31 118 SER A C 1
ATOM 948 O O . SER A 1 118 ? -10.453 7.484 -10.805 1 90.31 118 SER A O 1
ATOM 950 N N . LYS A 1 119 ? -8.82 8.547 -11.852 1 81.12 119 LYS A N 1
ATOM 951 C CA . LYS A 1 119 ? -9.695 8.906 -12.961 1 81.12 119 LYS A CA 1
ATOM 952 C C . LYS A 1 119 ? -9.328 8.141 -14.227 1 81.12 119 LYS A C 1
ATOM 954 O O . LYS A 1 119 ? -10.094 8.117 -15.195 1 81.12 119 LYS A O 1
ATOM 959 N N . LEU A 1 120 ? -8.117 7.637 -14.219 1 70 120 LEU A N 1
ATOM 960 C CA . LEU A 1 120 ? -7.672 6.934 -15.414 1 70 120 LEU A CA 1
ATOM 961 C C . LEU A 1 120 ? -8.477 5.66 -15.633 1 70 120 LEU A C 1
ATOM 963 O O . LEU A 1 120 ? -8.828 4.973 -14.672 1 70 120 LEU A O 1
ATOM 967 N N . SER A 1 121 ? -8.977 5.637 -16.875 1 66.94 121 SER A N 1
ATOM 968 C CA . SER A 1 121 ? -9.594 4.367 -17.25 1 66.94 121 SER A CA 1
ATOM 969 C C . SER A 1 121 ? -8.539 3.293 -17.484 1 66.94 121 SER A C 1
ATOM 971 O O . SER A 1 121 ? -7.445 3.584 -17.969 1 66.94 121 SER A O 1
ATOM 973 N N . PHE A 1 122 ? -8.75 2.24 -16.828 1 61.31 122 PHE A N 1
ATOM 974 C CA . PHE A 1 122 ? -7.852 1.104 -17.016 1 61.31 122 PHE A CA 1
ATOM 975 C C . PHE A 1 122 ? -7.785 0.706 -18.484 1 61.31 122 PHE A C 1
ATOM 977 O O . PHE A 1 122 ? -8.812 0.427 -19.109 1 61.31 122 PHE A O 1
ATOM 984 N N . ARG A 1 123 ? -6.805 1.155 -19.234 1 56.19 123 ARG A N 1
ATOM 985 C CA . ARG A 1 123 ? -6.664 0.788 -20.641 1 56.19 123 ARG A CA 1
ATOM 986 C C . ARG A 1 123 ? -6.258 -0.674 -20.781 1 56.19 123 ARG A C 1
ATOM 988 O O . ARG A 1 123 ? -5.219 -1.091 -20.266 1 56.19 123 ARG A O 1
ATOM 995 N N . GLN A 1 124 ? -7.09 -1.618 -20.531 1 50.84 124 GLN A N 1
ATOM 996 C CA . GLN A 1 124 ? -6.723 -2.979 -20.922 1 50.84 124 GLN A CA 1
ATOM 997 C C . GLN A 1 124 ? -6.242 -3.033 -22.359 1 50.84 124 GLN A C 1
ATOM 999 O O . GLN A 1 124 ? -6.883 -2.47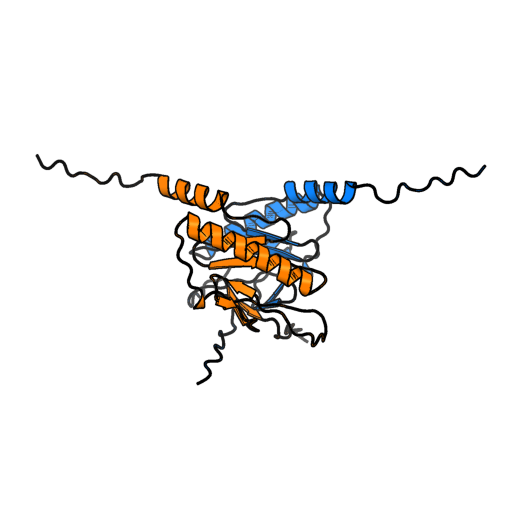7 -23.25 1 50.84 124 GLN A O 1
ATOM 1004 N N . HIS A 1 125 ? -5.004 -2.914 -22.641 1 43.34 125 HIS A N 1
ATOM 1005 C CA . HIS A 1 125 ? -4.621 -3.266 -24.016 1 43.34 125 HIS A CA 1
ATOM 1006 C C . HIS A 1 125 ? -5.273 -4.57 -24.453 1 43.34 125 HIS A C 1
ATOM 1008 O O . HIS A 1 125 ? -4.926 -5.645 -23.938 1 43.34 125 HIS A O 1
ATOM 1014 N N . ALA A 1 126 ? -6.477 -4.824 -24.438 1 34.91 126 ALA A N 1
ATOM 1015 C CA . ALA A 1 126 ? -6.949 -5.926 -25.266 1 34.91 126 ALA A CA 1
ATOM 1016 C C . ALA A 1 126 ? -6.34 -5.855 -26.672 1 34.91 126 ALA A C 1
ATOM 1018 O O . ALA A 1 126 ? -6.461 -4.84 -27.359 1 34.91 126 ALA A O 1
ATOM 1019 N N . LYS A 1 127 ? -5.18 -6.5 -26.828 1 34.47 127 LYS A N 1
ATOM 1020 C CA . LYS A 1 127 ? -4.918 -6.883 -28.219 1 34.47 127 LYS A CA 1
ATOM 1021 C C . LYS A 1 127 ? -6.172 -7.445 -28.875 1 34.47 127 LYS A C 1
ATOM 1023 O O . LYS A 1 127 ? -6.719 -8.453 -28.422 1 34.47 127 LYS A O 1
ATOM 1028 N N . ILE A 1 128 ? -7.082 -6.57 -29.094 1 25.61 128 ILE A N 1
ATOM 1029 C CA . ILE A 1 128 ? -7.793 -7.098 -30.25 1 25.61 128 ILE A CA 1
ATOM 1030 C C . ILE A 1 128 ? -6.812 -7.316 -31.406 1 25.61 128 ILE A C 1
ATOM 1032 O O . ILE A 1 128 ? -5.992 -6.445 -31.703 1 25.61 128 ILE A O 1
ATOM 1036 N N . GLY B 1 1 ? -43.812 -30.719 18.234 1 28.88 1 GLY B N 1
ATOM 1037 C CA . GLY B 1 1 ? -43.469 -29.312 18.328 1 28.88 1 GLY B CA 1
ATOM 1038 C C . GLY B 1 1 ? -42.156 -28.984 17.625 1 28.88 1 GLY B C 1
ATOM 1039 O O . GLY B 1 1 ? -41.188 -29.75 17.703 1 28.88 1 GLY B O 1
ATOM 1040 N N . ASN B 1 2 ? -42.188 -28.25 16.438 1 32.88 2 ASN B N 1
ATOM 1041 C CA . ASN B 1 2 ? -41.188 -28.078 15.414 1 32.88 2 ASN B CA 1
ATOM 1042 C C . ASN B 1 2 ? -39.938 -27.375 15.961 1 32.88 2 ASN B C 1
ATOM 1044 O O . ASN B 1 2 ? -40.031 -26.25 16.438 1 32.88 2 ASN B O 1
ATOM 1048 N N . ILE B 1 3 ? -39.062 -28.109 16.641 1 35.38 3 ILE B N 1
ATOM 1049 C CA . ILE B 1 3 ? -37.812 -27.562 17.125 1 35.38 3 ILE B CA 1
ATOM 1050 C C . ILE B 1 3 ? -37.094 -26.828 15.984 1 35.38 3 ILE B C 1
ATOM 1052 O O . ILE B 1 3 ? -36.781 -27.438 14.945 1 35.38 3 ILE B O 1
ATOM 1056 N N . GLN B 1 4 ? -37.594 -25.625 15.57 1 34.47 4 GLN B N 1
ATOM 1057 C CA . GLN B 1 4 ? -36.906 -24.75 14.641 1 34.47 4 GLN B CA 1
ATOM 1058 C C . GLN B 1 4 ? -35.438 -24.578 15.039 1 34.47 4 GLN B C 1
ATOM 1060 O O . GLN B 1 4 ? -35.156 -24.156 16.156 1 34.47 4 GLN B O 1
ATOM 1065 N N . ALA B 1 5 ? -34.594 -25.547 14.68 1 37.38 5 ALA B N 1
ATOM 1066 C CA . ALA B 1 5 ? -33.156 -25.359 14.75 1 37.38 5 ALA B CA 1
ATOM 1067 C C . ALA B 1 5 ? -32.781 -23.938 14.312 1 37.38 5 ALA B C 1
ATOM 1069 O O . ALA B 1 5 ? -32.875 -23.594 13.141 1 37.38 5 ALA B O 1
ATOM 1070 N N . GLY B 1 6 ? -33.281 -22.953 15.039 1 34.22 6 GLY B N 1
ATOM 1071 C CA . GLY B 1 6 ? -32.75 -21.609 14.781 1 34.22 6 GLY B CA 1
ATOM 1072 C C . GLY B 1 6 ? -31.234 -21.578 14.641 1 34.22 6 GLY B C 1
ATOM 1073 O O . GLY B 1 6 ? -30.516 -22.141 15.469 1 34.22 6 GLY B O 1
ATOM 1074 N N . THR B 1 7 ? -30.75 -21.844 13.445 1 38.41 7 THR B N 1
ATOM 1075 C CA . THR B 1 7 ? -29.312 -21.641 13.234 1 38.41 7 THR B CA 1
ATOM 1076 C C . THR B 1 7 ? -28.812 -20.469 14.047 1 38.41 7 THR B C 1
ATOM 1078 O O . THR B 1 7 ? -29.438 -19.406 14.07 1 38.41 7 THR B O 1
ATOM 1081 N N . PRO B 1 8 ? -28.203 -20.812 15.242 1 36.66 8 PRO B N 1
ATOM 1082 C CA . PRO B 1 8 ? -27.641 -19.672 15.969 1 36.66 8 PRO B CA 1
ATOM 1083 C C . PRO B 1 8 ? -27.047 -18.609 15.039 1 36.66 8 PRO B C 1
ATOM 1085 O O . PRO B 1 8 ? -26.391 -18.938 14.055 1 36.66 8 PRO B O 1
ATOM 1088 N N . GLN B 1 9 ? -27.734 -17.641 14.688 1 39 9 GLN B N 1
ATOM 1089 C CA . GLN B 1 9 ? -27.344 -16.516 13.844 1 39 9 GLN B CA 1
ATOM 1090 C C . GLN B 1 9 ? -25.859 -16.172 14.008 1 39 9 GLN B C 1
ATOM 1092 O O . GLN B 1 9 ? -25.156 -15.977 13.023 1 39 9 GLN B O 1
ATOM 1097 N N . GLY B 1 10 ? -25.562 -15.383 15.109 1 39.06 10 GLY B N 1
ATOM 1098 C CA . GLY B 1 10 ? -24.469 -14.469 15.328 1 39.06 10 GLY B CA 1
ATOM 1099 C C . GLY B 1 10 ? -23.125 -15.172 15.523 1 39.06 10 GLY B C 1
ATOM 1100 O O . GLY B 1 10 ? -22.422 -14.891 16.484 1 39.06 10 GLY B O 1
ATOM 1101 N N . SER B 1 11 ? -22.812 -16.438 15.438 1 39 11 SER B N 1
ATOM 1102 C CA . SER B 1 11 ? -21.547 -17.047 15.859 1 39 11 SER B CA 1
ATOM 1103 C C . SER B 1 11 ? -20.344 -16.234 15.398 1 39 11 SER B C 1
ATOM 1105 O O . SER B 1 11 ? -20.281 -15.812 14.242 1 39 11 SER B O 1
ATOM 1107 N N . SER B 1 12 ? -19.625 -15.445 16.266 1 44.81 12 SER B N 1
ATOM 1108 C CA . SER B 1 12 ? -18.406 -14.648 16.391 1 44.81 12 SER B CA 1
ATOM 1109 C C . SER B 1 12 ? -17.25 -15.312 15.656 1 44.81 12 SER B C 1
ATOM 1111 O O . SER B 1 12 ? -16.094 -14.922 15.844 1 44.81 12 SER B O 1
ATOM 1113 N N . LEU B 1 13 ? -17.359 -16.5 15.211 1 46.28 13 LEU B N 1
ATOM 1114 C CA . LEU B 1 13 ? -16.25 -17.203 14.602 1 46.28 13 LEU B CA 1
ATOM 1115 C C . LEU B 1 13 ? -15.68 -16.422 13.422 1 46.28 13 LEU B C 1
ATOM 1117 O O . LEU B 1 13 ? -14.531 -16.641 13.031 1 46.28 13 LEU B O 1
ATOM 1121 N N . ARG B 1 14 ? -16.5 -15.656 12.711 1 50.34 14 ARG B N 1
ATOM 1122 C CA . ARG B 1 14 ? -16.047 -14.977 11.5 1 50.34 14 ARG B CA 1
ATOM 1123 C C . ARG B 1 14 ? -14.859 -14.062 11.797 1 50.34 14 ARG B C 1
ATOM 1125 O O . ARG B 1 14 ? -13.883 -14.039 11.039 1 50.34 14 ARG B O 1
ATOM 1132 N N . PRO B 1 15 ? -14.984 -13.25 12.891 1 60.41 15 PRO B N 1
ATOM 1133 C CA . PRO B 1 15 ? -13.82 -12.469 13.312 1 60.41 15 PRO B CA 1
ATOM 1134 C C . PRO B 1 15 ? -12.633 -13.336 13.719 1 60.41 15 PRO B C 1
ATOM 1136 O O . PRO B 1 15 ? -11.484 -12.977 13.445 1 60.41 15 PRO B O 1
ATOM 1139 N N . THR B 1 16 ? -12.969 -14.656 14.07 1 67.5 16 THR B N 1
ATOM 1140 C CA . THR B 1 16 ? -11.883 -15.477 14.586 1 67.5 16 THR B CA 1
ATOM 1141 C C . THR B 1 16 ? -11.055 -16.062 13.445 1 67.5 16 THR B C 1
ATOM 1143 O O . THR B 1 16 ? -9.82 -15.992 13.469 1 67.5 16 THR B O 1
ATOM 1146 N N . LEU B 1 17 ? -11.883 -16.5 12.461 1 67.38 17 LEU B N 1
ATOM 1147 C CA . LEU B 1 17 ? -11.133 -17.125 11.383 1 67.38 17 LEU B CA 1
ATOM 1148 C C . LEU B 1 17 ? -10.289 -16.094 10.633 1 67.38 17 LEU B C 1
ATOM 1150 O O . LEU B 1 17 ? -9.125 -16.344 10.32 1 67.38 17 LEU B O 1
ATOM 1154 N N . TYR B 1 18 ? -10.945 -14.984 10.516 1 71.81 18 TYR B N 1
ATOM 1155 C CA . TYR B 1 18 ? -10.227 -13.906 9.844 1 71.81 18 TYR B CA 1
ATOM 1156 C C . TYR B 1 18 ? -8.969 -13.523 10.625 1 71.81 18 TYR B C 1
ATOM 1158 O O . TYR B 1 18 ? -7.906 -13.328 10.031 1 71.81 18 TYR B O 1
ATOM 1166 N N . ASN B 1 19 ? -9.188 -13.523 11.867 1 76.75 19 ASN B N 1
ATOM 1167 C CA . ASN B 1 19 ? -8.039 -13.172 12.695 1 76.75 19 ASN B CA 1
ATOM 1168 C C . ASN B 1 19 ? -6.945 -14.234 12.617 1 76.75 19 ASN B C 1
ATOM 1170 O O . ASN B 1 19 ? -5.758 -13.898 12.578 1 76.75 19 ASN B O 1
ATOM 1174 N N . ILE B 1 20 ? -7.355 -15.43 12.633 1 73.94 20 ILE B N 1
ATOM 1175 C CA . ILE B 1 20 ? -6.383 -16.516 12.547 1 73.94 20 ILE B CA 1
ATOM 1176 C C . ILE B 1 20 ? -5.715 -16.5 11.172 1 73.94 20 ILE B C 1
ATOM 1178 O O . ILE B 1 20 ? -4.488 -16.609 11.07 1 73.94 20 ILE B O 1
ATOM 1182 N N . PHE B 1 21 ? -6.551 -16.281 10.172 1 80.06 21 PHE B N 1
ATOM 1183 C CA . PHE B 1 21 ? -6.066 -16.188 8.797 1 80.06 21 PHE B CA 1
ATOM 1184 C C . PHE B 1 21 ? -5.047 -15.07 8.656 1 80.06 21 PHE B C 1
ATOM 1186 O O . PHE B 1 21 ? -3.969 -15.273 8.102 1 80.06 21 PHE B O 1
ATOM 1193 N N . ASN B 1 22 ? -5.352 -14.031 9.211 1 80.94 22 ASN B N 1
ATOM 1194 C CA . ASN B 1 22 ? -4.504 -12.852 9.07 1 80.94 22 ASN B CA 1
ATOM 1195 C C . ASN B 1 22 ? -3.227 -12.977 9.891 1 80.94 22 ASN B C 1
ATOM 1197 O O . ASN B 1 22 ? -2.16 -12.531 9.461 1 80.94 22 ASN B O 1
ATOM 1201 N N . SER B 1 23 ? -3.393 -13.688 10.945 1 84.19 23 SER B N 1
ATOM 1202 C CA . SER B 1 23 ? -2.234 -13.844 11.812 1 84.19 23 SER B CA 1
ATOM 1203 C C . SER B 1 23 ? -1.216 -14.805 11.219 1 84.19 23 SER B C 1
ATOM 1205 O O . SER B 1 23 ? -0.017 -14.695 11.477 1 84.19 23 SER B O 1
ATOM 1207 N N . ASP B 1 24 ? -1.685 -15.727 10.461 1 90.56 24 ASP B N 1
ATOM 1208 C CA . ASP B 1 24 ? -0.815 -16.75 9.883 1 90.56 24 ASP B CA 1
ATOM 1209 C C . ASP B 1 24 ? -0.274 -16.297 8.531 1 90.56 24 ASP B C 1
ATOM 1211 O O . ASP B 1 24 ? 0.511 -17.016 7.902 1 90.56 24 ASP B O 1
ATOM 1215 N N . PHE B 1 25 ? -0.691 -15.133 8.062 1 93.75 25 PHE B N 1
ATOM 1216 C CA . PHE B 1 25 ? -0.204 -14.656 6.777 1 93.75 25 PHE B CA 1
ATOM 1217 C C . PHE B 1 25 ? 1.298 -14.398 6.828 1 93.75 25 PHE B C 1
ATOM 1219 O O . PHE B 1 25 ? 1.809 -13.859 7.812 1 93.75 25 PHE B O 1
ATOM 1226 N N . PRO B 1 26 ? 1.996 -14.82 5.805 1 95.06 26 PRO B N 1
ATOM 1227 C CA . PRO B 1 26 ? 3.451 -14.656 5.844 1 95.06 26 PRO B CA 1
ATOM 1228 C C . PRO B 1 26 ? 3.885 -13.195 5.906 1 95.06 26 PRO B C 1
ATOM 1230 O O . PRO B 1 26 ? 3.336 -12.352 5.191 1 95.06 26 PRO B O 1
ATOM 1233 N N . ARG B 1 27 ? 4.809 -13.008 6.789 1 92.44 27 ARG B N 1
ATOM 1234 C CA . ARG B 1 27 ? 5.348 -11.664 6.961 1 92.44 27 ARG B CA 1
ATOM 1235 C C . ARG B 1 27 ? 6.859 -11.656 6.766 1 92.44 27 ARG B C 1
ATOM 1237 O O . ARG B 1 27 ? 7.547 -12.609 7.133 1 92.44 27 ARG B O 1
ATOM 1244 N N . ASN B 1 28 ? 7.27 -10.617 6.055 1 90.56 28 ASN B N 1
ATOM 1245 C CA . ASN B 1 28 ? 8.664 -10.305 5.746 1 90.56 28 ASN B CA 1
ATOM 1246 C C . ASN B 1 28 ? 8.969 -8.828 5.984 1 90.56 28 ASN B C 1
ATOM 1248 O O . ASN B 1 28 ? 8.211 -7.953 5.559 1 90.56 28 ASN B O 1
ATOM 1252 N N . ASP B 1 29 ? 10.055 -8.57 6.719 1 87.81 29 ASP B N 1
ATOM 1253 C CA . ASP B 1 29 ? 10.359 -7.195 7.105 1 87.81 29 ASP B CA 1
ATOM 1254 C C . ASP B 1 29 ? 10.656 -6.336 5.879 1 87.81 29 ASP B C 1
ATOM 1256 O O . ASP B 1 29 ? 10.648 -5.105 5.961 1 87.81 29 ASP B O 1
ATOM 1260 N N . LYS B 1 30 ? 10.93 -6.98 4.801 1 93 30 LYS B N 1
ATOM 1261 C CA . LYS B 1 30 ? 11.289 -6.242 3.6 1 93 30 LYS B CA 1
ATOM 1262 C C . LYS B 1 30 ? 10.078 -6.016 2.703 1 93 30 LYS B C 1
ATOM 1264 O O . LYS B 1 30 ? 10.172 -5.348 1.672 1 93 30 LYS B O 1
ATOM 1269 N N . VAL B 1 31 ? 8.938 -6.598 3.143 1 95.69 31 VAL B N 1
ATOM 1270 C CA . VAL B 1 31 ? 7.73 -6.531 2.322 1 95.69 31 VAL B CA 1
ATOM 1271 C C . VAL B 1 31 ? 6.574 -5.973 3.146 1 95.69 31 VAL B C 1
ATOM 1273 O O . VAL B 1 31 ? 6.383 -6.359 4.301 1 95.69 31 VAL B O 1
ATOM 1276 N N . ILE B 1 32 ? 5.93 -5.074 2.598 1 95 32 ILE B N 1
ATOM 1277 C CA . ILE B 1 32 ? 4.703 -4.566 3.199 1 95 32 ILE B CA 1
ATOM 1278 C C . ILE B 1 32 ? 3.496 -5.285 2.598 1 95 32 ILE B C 1
ATOM 1280 O O . ILE B 1 32 ? 3.355 -5.355 1.374 1 95 32 ILE B O 1
ATOM 1284 N N . ASN B 1 33 ? 2.709 -5.816 3.473 1 94.69 33 ASN B N 1
ATOM 1285 C CA . ASN B 1 33 ? 1.483 -6.484 3.053 1 94.69 33 ASN B CA 1
ATOM 1286 C C . ASN B 1 33 ? 0.277 -5.555 3.135 1 94.69 33 ASN B C 1
ATOM 1288 O O . ASN B 1 33 ? -0.052 -5.051 4.211 1 94.69 33 ASN B O 1
ATOM 1292 N N . CYS B 1 34 ? -0.31 -5.266 2.01 1 94.75 34 CYS B N 1
ATOM 1293 C CA . CYS B 1 34 ? -1.559 -4.516 1.929 1 94.75 34 CYS B CA 1
ATOM 1294 C C . CYS B 1 34 ? -2.736 -5.441 1.653 1 94.75 34 CYS B C 1
ATOM 1296 O O . CYS B 1 34 ? -3.115 -5.645 0.499 1 94.75 34 CYS B O 1
ATOM 1298 N N . LEU B 1 35 ? -3.26 -5.855 2.783 1 91.75 35 LEU B N 1
ATOM 1299 C CA . LEU B 1 35 ? -4.219 -6.945 2.658 1 91.75 35 LEU B CA 1
ATOM 1300 C C . LEU B 1 35 ? -5.641 -6.445 2.885 1 91.75 35 LEU B C 1
ATOM 1302 O O . LEU B 1 35 ? -5.969 -5.965 3.973 1 91.75 35 LEU B O 1
ATOM 1306 N N . PHE B 1 36 ? -6.398 -6.434 1.896 1 88.94 36 PHE B N 1
ATOM 1307 C CA . PHE B 1 36 ? -7.852 -6.328 1.963 1 88.94 36 PHE B CA 1
ATOM 1308 C C . PHE B 1 36 ? -8.508 -7.625 1.501 1 88.94 36 PHE B C 1
ATOM 1310 O O . PHE B 1 36 ? -7.895 -8.414 0.776 1 88.94 36 PHE B O 1
ATOM 1317 N N . ALA B 1 37 ? -9.656 -7.91 1.946 1 83.12 37 ALA B N 1
ATOM 1318 C CA . ALA B 1 37 ? -10.297 -9.195 1.701 1 83.12 37 ALA B CA 1
ATOM 1319 C C . ALA B 1 37 ? -10.391 -9.484 0.206 1 83.12 37 ALA B C 1
ATOM 1321 O O . ALA B 1 37 ? -10.172 -10.617 -0.229 1 83.12 37 ALA B O 1
ATOM 1322 N N . ASP B 1 38 ? -10.602 -8.523 -0.514 1 85.12 38 ASP B N 1
ATOM 1323 C CA . ASP B 1 38 ? -10.875 -8.773 -1.926 1 85.12 38 ASP B CA 1
ATOM 1324 C C . ASP B 1 38 ? -9.734 -8.266 -2.805 1 85.12 38 ASP B C 1
ATOM 1326 O O . ASP B 1 38 ? -9.648 -8.617 -3.982 1 85.12 38 ASP B O 1
ATOM 1330 N N . ASP B 1 39 ? -8.938 -7.457 -2.301 1 91.88 39 ASP B N 1
ATOM 1331 C CA . ASP B 1 39 ? -7.879 -6.824 -3.076 1 91.88 39 ASP B CA 1
ATOM 1332 C C . ASP B 1 39 ? -6.602 -6.688 -2.252 1 91.88 39 ASP B C 1
ATOM 1334 O O . ASP B 1 39 ? -6.512 -5.82 -1.377 1 91.88 39 ASP B O 1
ATOM 1338 N N . SER B 1 40 ? -5.609 -7.539 -2.568 1 94.06 40 SER B N 1
ATOM 1339 C CA . SER B 1 40 ? -4.387 -7.527 -1.774 1 94.06 40 SER B CA 1
ATOM 1340 C C . SER B 1 40 ? -3.18 -7.137 -2.623 1 94.06 40 SER B C 1
ATOM 1342 O O . SER B 1 40 ? -3.188 -7.316 -3.842 1 94.06 40 SER B O 1
ATOM 1344 N N . ALA B 1 41 ? -2.209 -6.562 -1.983 1 96.69 41 ALA B N 1
ATOM 1345 C CA . ALA B 1 41 ? -0.954 -6.191 -2.631 1 96.69 41 ALA B CA 1
ATOM 1346 C C . ALA B 1 41 ? 0.232 -6.414 -1.698 1 96.69 41 ALA B C 1
ATOM 1348 O O . ALA B 1 41 ? 0.081 -6.395 -0.475 1 96.69 41 ALA B O 1
ATOM 1349 N N . ILE B 1 42 ? 1.347 -6.703 -2.256 1 97.25 42 ILE B N 1
ATOM 1350 C CA . ILE B 1 42 ? 2.609 -6.707 -1.523 1 97.25 42 ILE B CA 1
ATOM 1351 C C . ILE B 1 42 ? 3.58 -5.719 -2.164 1 97.25 42 ILE B C 1
ATOM 1353 O O . ILE B 1 42 ? 3.641 -5.605 -3.391 1 97.25 42 ILE B O 1
ATOM 1357 N N . LEU B 1 43 ? 4.25 -4.977 -1.306 1 97.06 43 LEU B N 1
ATOM 1358 C CA . LEU B 1 43 ? 5.117 -3.9 -1.768 1 97.06 43 LEU B CA 1
ATOM 1359 C C . LEU B 1 43 ? 6.527 -4.066 -1.212 1 97.06 43 LEU B C 1
ATOM 1361 O O . LEU B 1 43 ? 6.703 -4.453 -0.055 1 97.06 43 LEU B O 1
ATOM 1365 N N . THR B 1 44 ? 7.508 -3.768 -2.037 1 96.44 44 THR B N 1
ATOM 1366 C CA . THR B 1 44 ? 8.883 -3.658 -1.566 1 96.44 44 THR B CA 1
ATOM 1367 C C . THR B 1 44 ? 9.633 -2.57 -2.33 1 96.44 44 THR B C 1
ATOM 1369 O O . THR B 1 44 ? 9.141 -2.064 -3.342 1 96.44 44 THR B O 1
ATOM 1372 N N . GLN B 1 45 ? 10.656 -2.148 -1.756 1 93.81 45 GLN B N 1
ATOM 1373 C CA . GLN B 1 45 ? 11.562 -1.185 -2.367 1 93.81 45 GLN B CA 1
ATOM 1374 C C . GLN B 1 45 ? 13.016 -1.608 -2.191 1 93.81 45 GLN B C 1
ATOM 1376 O O . GLN B 1 45 ? 13.352 -2.305 -1.232 1 93.81 45 GLN B O 1
ATOM 1381 N N . GLY B 1 46 ? 13.82 -1.226 -3.113 1 90.12 46 GLY B N 1
ATOM 1382 C CA . GLY B 1 46 ? 15.234 -1.559 -3.049 1 90.12 46 GLY B CA 1
ATOM 1383 C C . GLY B 1 46 ? 16.078 -0.774 -4.035 1 90.12 46 GLY B C 1
ATOM 1384 O O . GLY B 1 46 ? 15.547 -0.094 -4.914 1 90.12 46 GLY B O 1
ATOM 1385 N N . SER B 1 47 ? 17.375 -0.961 -3.84 1 86.5 47 SER B N 1
ATOM 1386 C CA . SER B 1 47 ? 18.312 -0.178 -4.637 1 86.5 47 SER B CA 1
ATOM 1387 C C . SER B 1 47 ? 18.609 -0.862 -5.965 1 86.5 47 SER B C 1
ATOM 1389 O O . SER B 1 47 ? 19.156 -0.24 -6.879 1 86.5 47 SER B O 1
ATOM 1391 N N . ASN B 1 48 ? 18.266 -2.096 -6.094 1 88.5 48 ASN B N 1
ATOM 1392 C CA . ASN B 1 48 ? 18.484 -2.783 -7.363 1 88.5 48 ASN B CA 1
ATOM 1393 C C . ASN B 1 48 ? 17.344 -3.768 -7.664 1 88.5 48 ASN B C 1
ATOM 1395 O O . ASN B 1 48 ? 16.75 -4.324 -6.746 1 88.5 48 ASN B O 1
ATOM 1399 N N . THR B 1 49 ? 17.203 -3.984 -8.922 1 90.38 49 THR B N 1
ATOM 1400 C CA . THR B 1 49 ? 16.078 -4.77 -9.406 1 90.38 49 THR B CA 1
ATOM 1401 C C . THR B 1 49 ? 16.219 -6.23 -8.992 1 90.38 49 THR B C 1
ATOM 1403 O O . THR B 1 49 ? 15.219 -6.898 -8.703 1 90.38 49 THR B O 1
ATOM 1406 N N . ARG B 1 50 ? 17.422 -6.75 -8.953 1 90.75 50 ARG B N 1
ATOM 1407 C CA . ARG B 1 50 ? 17.641 -8.141 -8.555 1 90.75 50 ARG B CA 1
ATOM 1408 C C . ARG B 1 50 ? 17.156 -8.391 -7.137 1 90.75 50 ARG B C 1
ATOM 1410 O O . ARG B 1 50 ? 16.484 -9.391 -6.875 1 90.75 50 ARG B O 1
ATOM 1417 N N . PHE B 1 51 ? 17.469 -7.484 -6.266 1 92.94 51 PHE B N 1
ATOM 1418 C CA . PHE B 1 51 ? 17.016 -7.574 -4.883 1 92.94 51 PHE B CA 1
ATOM 1419 C C . PHE B 1 51 ? 15.5 -7.504 -4.805 1 92.94 51 PHE B C 1
ATOM 1421 O O . PHE B 1 51 ? 14.875 -8.281 -4.078 1 92.94 51 PHE B O 1
ATOM 1428 N N . ILE B 1 52 ? 14.992 -6.652 -5.512 1 94.56 52 ILE B N 1
ATOM 1429 C CA . ILE B 1 52 ? 13.547 -6.445 -5.504 1 94.56 52 ILE B CA 1
ATOM 1430 C C . ILE B 1 52 ? 12.844 -7.719 -5.961 1 94.56 52 ILE B C 1
ATOM 1432 O O . ILE B 1 52 ? 11.922 -8.195 -5.293 1 94.56 52 ILE B O 1
ATOM 1436 N N . ILE B 1 53 ? 13.258 -8.242 -7.008 1 95.62 53 ILE B N 1
ATOM 1437 C CA . ILE B 1 53 ? 12.633 -9.414 -7.605 1 95.62 53 ILE B CA 1
ATOM 1438 C C . ILE B 1 53 ? 12.781 -10.617 -6.668 1 95.62 53 ILE B C 1
ATOM 1440 O O . ILE B 1 53 ? 11.828 -11.359 -6.445 1 95.62 53 ILE B O 1
ATOM 1444 N N . LYS B 1 54 ? 13.938 -10.75 -6.133 1 96.25 54 LYS B N 1
ATOM 1445 C CA . LYS B 1 54 ? 14.188 -11.852 -5.203 1 96.25 54 LYS B CA 1
ATOM 1446 C C . LYS B 1 54 ? 13.281 -11.758 -3.98 1 96.25 54 LYS B C 1
ATOM 1448 O O . LYS B 1 54 ? 12.719 -12.758 -3.539 1 96.25 54 LYS B O 1
ATOM 1453 N N . THR B 1 55 ? 13.164 -10.602 -3.475 1 97.06 55 THR B N 1
ATOM 1454 C CA . THR B 1 55 ? 12.344 -10.359 -2.289 1 97.06 55 THR B CA 1
ATOM 1455 C C . THR B 1 55 ? 10.875 -10.648 -2.576 1 97.06 55 THR B C 1
ATOM 1457 O O . THR B 1 55 ? 10.219 -11.359 -1.814 1 97.06 55 THR B O 1
ATOM 1460 N N . LEU B 1 56 ? 10.391 -10.172 -3.645 1 97.62 56 LEU B N 1
ATOM 1461 C CA . LEU B 1 56 ? 8.992 -10.383 -4.004 1 97.62 56 LEU B CA 1
ATOM 1462 C C . LEU B 1 56 ? 8.719 -11.859 -4.277 1 97.62 56 LEU B C 1
ATOM 1464 O O . LEU B 1 56 ? 7.691 -12.391 -3.842 1 97.62 56 LEU B O 1
ATOM 1468 N N . GLN B 1 57 ? 9.633 -12.469 -4.965 1 97.81 57 GLN B N 1
ATOM 1469 C CA . GLN B 1 57 ? 9.453 -13.883 -5.285 1 97.81 57 GLN B CA 1
ATOM 1470 C C . GLN B 1 57 ? 9.398 -14.734 -4.016 1 97.81 57 GLN B C 1
ATOM 1472 O O . GLN B 1 57 ? 8.57 -15.633 -3.902 1 97.81 57 GLN B O 1
ATOM 1477 N N . SER B 1 58 ? 10.305 -14.438 -3.146 1 97.88 58 SER B N 1
ATOM 1478 C CA . SER B 1 58 ? 10.32 -15.164 -1.881 1 97.88 58 SER B CA 1
ATOM 1479 C C . SER B 1 58 ? 9 -15.008 -1.136 1 97.88 58 SER B C 1
ATOM 1481 O O . SER B 1 58 ? 8.461 -15.977 -0.605 1 97.88 58 SER B O 1
ATOM 1483 N N . GLN B 1 59 ? 8.523 -13.812 -1.088 1 98.06 59 GLN B N 1
ATOM 1484 C CA . GLN B 1 59 ? 7.254 -13.57 -0.419 1 98.06 59 GLN B CA 1
ATOM 1485 C C . GLN B 1 59 ? 6.113 -14.297 -1.126 1 98.06 59 GLN B C 1
ATOM 1487 O O . GLN B 1 59 ? 5.227 -14.852 -0.475 1 98.06 59 GLN B O 1
ATOM 1492 N N . LEU B 1 60 ? 6.133 -14.266 -2.441 1 97.75 60 LEU B N 1
ATOM 1493 C CA . LEU B 1 60 ? 5.098 -14.945 -3.219 1 97.75 60 LEU B CA 1
ATOM 1494 C C . LEU B 1 60 ? 5.098 -16.438 -2.93 1 97.75 60 LEU B C 1
ATOM 1496 O O . LEU B 1 60 ? 4.035 -17.062 -2.844 1 97.75 60 LEU B O 1
ATOM 1500 N N . GLU B 1 61 ? 6.254 -17.016 -2.809 1 97.88 61 GLU B N 1
ATOM 1501 C CA . GLU B 1 61 ? 6.355 -18.438 -2.484 1 97.88 61 GLU B CA 1
ATOM 1502 C C . GLU B 1 61 ? 5.734 -18.734 -1.126 1 97.88 61 GLU B C 1
ATOM 1504 O O . GLU B 1 61 ? 5.039 -19.734 -0.966 1 97.88 61 GLU B O 1
ATOM 1509 N N . CYS B 1 62 ? 5.934 -17.891 -0.171 1 97.75 62 CYS B N 1
ATOM 1510 C CA . CYS B 1 62 ? 5.328 -18.047 1.147 1 97.75 62 CYS B CA 1
ATOM 1511 C C . CYS B 1 62 ? 3.812 -17.922 1.073 1 97.75 62 CYS B C 1
ATOM 1513 O O . CYS B 1 62 ? 3.088 -18.656 1.745 1 97.75 62 CYS B O 1
ATOM 1515 N N . ILE B 1 63 ? 3.387 -17.031 0.286 1 96.69 63 ILE B N 1
ATOM 1516 C CA . ILE B 1 63 ? 1.952 -16.812 0.13 1 96.69 63 ILE B CA 1
ATOM 1517 C C . ILE B 1 63 ? 1.316 -18.031 -0.538 1 96.69 63 ILE B C 1
ATOM 1519 O O . ILE B 1 63 ? 0.204 -18.422 -0.187 1 96.69 63 ILE B O 1
ATOM 1523 N N . GLU B 1 64 ? 2.043 -18.562 -1.491 1 96.69 64 GLU B N 1
ATOM 1524 C CA . GLU B 1 64 ? 1.558 -19.781 -2.145 1 96.69 64 GLU B CA 1
ATOM 1525 C C . GLU B 1 64 ? 1.323 -20.891 -1.131 1 96.69 64 GLU B C 1
ATOM 1527 O O . GLU B 1 64 ? 0.281 -21.547 -1.155 1 96.69 64 GLU B O 1
ATOM 1532 N N . TYR B 1 65 ? 2.256 -21.062 -0.334 1 96.25 65 TYR B N 1
ATOM 1533 C CA . TYR B 1 65 ? 2.127 -22.078 0.702 1 96.25 65 TYR B CA 1
ATOM 1534 C C . TYR B 1 65 ? 0.952 -21.781 1.623 1 96.25 65 TYR B C 1
ATOM 1536 O O . TYR B 1 65 ? 0.178 -22.672 1.97 1 96.25 65 TYR B O 1
ATOM 1544 N N . TRP B 1 66 ? 0.886 -20.547 2.006 1 95.5 66 TRP B N 1
ATOM 1545 C CA . TRP B 1 66 ? -0.209 -20.109 2.861 1 95.5 66 TRP B CA 1
ATOM 1546 C C . TRP B 1 66 ? -1.558 -20.375 2.201 1 95.5 66 TRP B C 1
ATOM 1548 O O . TRP B 1 66 ? -2.484 -20.875 2.844 1 95.5 66 TRP B O 1
ATOM 1558 N N . CYS B 1 67 ? -1.694 -20.047 0.931 1 94.12 67 CYS B N 1
ATOM 1559 C CA . CYS B 1 67 ? -2.93 -20.266 0.189 1 94.12 67 CYS B CA 1
ATOM 1560 C C . CYS B 1 67 ? -3.297 -21.75 0.167 1 94.12 67 CYS B C 1
ATOM 1562 O O . CYS B 1 67 ? -4.465 -22.109 0.311 1 94.12 67 CYS B O 1
ATOM 1564 N N . THR B 1 68 ? -2.316 -22.531 -0.039 1 94 68 THR B N 1
ATOM 1565 C CA . THR B 1 68 ? -2.533 -23.969 -0.076 1 94 68 THR B CA 1
ATOM 1566 C C . THR B 1 68 ? -2.975 -24.484 1.291 1 94 68 THR B C 1
ATOM 1568 O O . THR B 1 68 ? -3.945 -25.234 1.393 1 94 68 THR B O 1
ATOM 1571 N N . LYS B 1 69 ? -2.369 -24.031 2.291 1 92.94 69 LYS B N 1
ATOM 1572 C CA . LYS B 1 69 ? -2.654 -24.453 3.658 1 92.94 69 LYS B CA 1
ATOM 1573 C C . LYS B 1 69 ? -4.078 -24.078 4.062 1 92.94 69 LYS B C 1
ATOM 1575 O O . LYS B 1 69 ? -4.793 -24.891 4.656 1 92.94 69 LYS B O 1
ATOM 1580 N N . TRP B 1 70 ? -4.5 -22.938 3.707 1 91.19 70 TRP B N 1
ATOM 1581 C CA . TRP B 1 70 ? -5.777 -22.406 4.16 1 91.19 70 TRP B CA 1
ATOM 1582 C C . TRP B 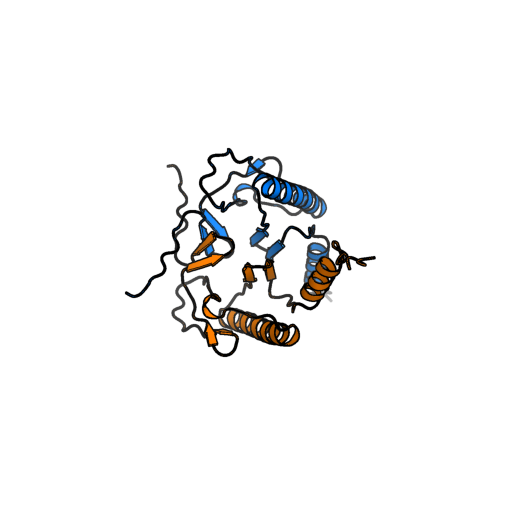1 70 ? -6.844 -22.547 3.078 1 91.19 70 TRP B C 1
ATOM 1584 O O . TRP B 1 70 ? -7.973 -22.078 3.24 1 91.19 70 TRP B O 1
ATOM 1594 N N . ARG B 1 71 ? -6.477 -23.172 1.968 1 92.06 71 ARG B N 1
ATOM 1595 C CA . ARG B 1 71 ? -7.383 -23.469 0.86 1 92.06 71 ARG B CA 1
ATOM 1596 C C . ARG B 1 71 ? -8 -22.188 0.307 1 92.06 71 ARG B C 1
ATOM 1598 O O . ARG B 1 71 ? -9.211 -22.125 0.089 1 92.06 71 ARG B O 1
ATOM 1605 N N . VAL B 1 72 ? -7.188 -21.234 0.304 1 89.69 72 VAL B N 1
ATOM 1606 C CA . VAL B 1 72 ? -7.617 -19.984 -0.32 1 89.69 72 VAL B CA 1
ATOM 1607 C C . VAL B 1 72 ? -7.438 -20.078 -1.834 1 89.69 72 VAL B C 1
ATOM 1609 O O . VAL B 1 72 ? -6.363 -20.438 -2.318 1 89.69 72 VAL B O 1
ATOM 1612 N N . ALA B 1 73 ? -8.492 -19.812 -2.562 1 90.25 73 ALA B N 1
ATOM 1613 C CA . ALA B 1 73 ? -8.43 -19.797 -4.02 1 90.25 73 ALA B CA 1
ATOM 1614 C C . ALA B 1 73 ? -7.98 -18.438 -4.535 1 90.25 73 ALA B C 1
ATOM 1616 O O . ALA B 1 73 ? -8.539 -17.406 -4.152 1 90.25 73 ALA B O 1
ATOM 1617 N N . ILE B 1 74 ? -6.996 -18.453 -5.344 1 90.69 74 ILE B N 1
ATOM 1618 C CA . ILE B 1 74 ? -6.465 -17.219 -5.914 1 90.69 74 ILE B CA 1
ATOM 1619 C C . ILE B 1 74 ? -6.73 -17.188 -7.418 1 90.69 74 ILE B C 1
ATOM 1621 O O . ILE B 1 74 ? -6.574 -18.203 -8.102 1 90.69 74 ILE B O 1
ATOM 1625 N N . ASN B 1 75 ? -7.188 -16.062 -7.906 1 90.12 75 ASN B N 1
ATOM 1626 C CA . ASN B 1 75 ? -7.281 -15.836 -9.344 1 90.12 75 ASN B CA 1
ATOM 1627 C C . ASN B 1 75 ? -5.973 -15.289 -9.914 1 90.12 75 ASN B C 1
ATOM 1629 O O . ASN B 1 75 ? -5.711 -14.086 -9.828 1 90.12 75 ASN B O 1
ATOM 1633 N N . THR B 1 76 ? -5.203 -16.125 -10.508 1 90.75 76 THR B N 1
ATOM 1634 C CA . THR B 1 76 ? -3.879 -15.758 -10.992 1 90.75 76 THR B CA 1
ATOM 1635 C C . THR B 1 76 ? -3.988 -14.805 -12.188 1 90.75 76 THR B C 1
ATOM 1637 O O . THR B 1 76 ? -3.088 -14 -12.43 1 90.75 76 THR B O 1
ATOM 1640 N N . ASP B 1 77 ? -5.125 -14.836 -12.883 1 90.12 77 ASP B N 1
ATOM 1641 C CA . ASP B 1 77 ? -5.332 -13.945 -14.023 1 90.12 77 ASP B CA 1
ATOM 1642 C C . ASP B 1 77 ? -5.441 -12.492 -13.578 1 90.12 77 ASP B C 1
ATOM 1644 O O . ASP B 1 77 ? -5.113 -11.578 -14.336 1 90.12 77 ASP B O 1
ATOM 1648 N N . LYS B 1 78 ? -5.863 -12.383 -12.328 1 92.19 78 LYS B N 1
ATOM 1649 C CA . LYS B 1 78 ? -6.062 -11.039 -11.797 1 92.19 78 LYS B CA 1
ATOM 1650 C C . LYS B 1 78 ? -4.852 -10.578 -10.992 1 92.19 78 LYS B C 1
ATOM 1652 O O . LYS B 1 78 ? -4.824 -9.453 -10.492 1 9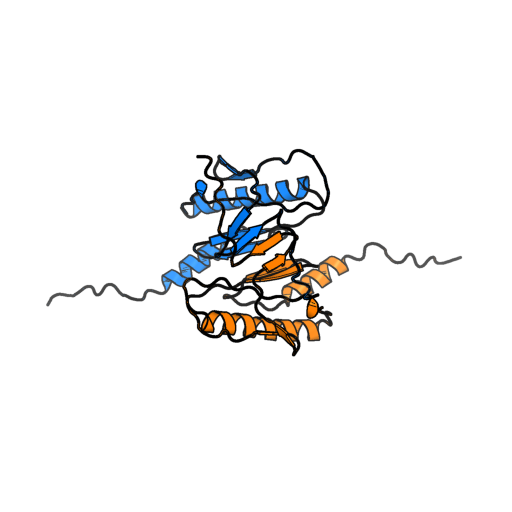2.19 78 LYS B O 1
ATOM 1657 N N . THR B 1 79 ? -3.916 -11.477 -10.875 1 95.06 79 THR B N 1
ATOM 1658 C CA . THR B 1 79 ? -2.697 -11.117 -10.164 1 95.06 79 THR B CA 1
ATOM 1659 C C . THR B 1 79 ? -1.701 -10.438 -11.102 1 95.06 79 THR B C 1
ATOM 1661 O O . THR B 1 79 ? -1.295 -11.023 -12.109 1 95.06 79 THR B O 1
ATOM 1664 N N . LYS B 1 80 ? -1.323 -9.188 -10.82 1 95.88 80 LYS B N 1
ATOM 1665 C CA . LYS B 1 80 ? -0.456 -8.383 -11.688 1 95.88 80 LYS B CA 1
ATOM 1666 C C . LYS B 1 80 ? 0.734 -7.832 -10.906 1 95.88 80 LYS B C 1
ATOM 1668 O O . LYS B 1 80 ? 0.686 -7.73 -9.68 1 95.88 80 LYS B O 1
ATOM 1673 N N . ALA B 1 81 ? 1.793 -7.566 -11.602 1 97 81 ALA B N 1
ATOM 1674 C CA . ALA B 1 81 ? 2.994 -6.969 -11.031 1 97 81 ALA B CA 1
ATOM 1675 C C . ALA B 1 81 ? 3.369 -5.684 -11.766 1 97 81 ALA B C 1
ATOM 1677 O O . ALA B 1 81 ? 3.223 -5.59 -12.984 1 97 81 ALA B O 1
ATOM 1678 N N . ILE B 1 82 ? 3.818 -4.703 -11.016 1 95 82 ILE B N 1
ATOM 1679 C CA . ILE B 1 82 ? 4.266 -3.432 -11.57 1 95 82 ILE B CA 1
ATOM 1680 C C . ILE B 1 82 ? 5.559 -2.996 -10.883 1 95 82 ILE B C 1
ATOM 1682 O O . ILE B 1 82 ? 5.723 -3.189 -9.672 1 95 82 ILE B O 1
ATOM 1686 N N . LEU B 1 83 ? 6.473 -2.463 -11.633 1 93.75 83 LEU B N 1
ATOM 1687 C CA . LEU B 1 83 ? 7.785 -2.033 -11.164 1 93.75 83 LEU B CA 1
ATOM 1688 C C . LEU B 1 83 ? 8.117 -0.637 -11.68 1 93.75 83 LEU B C 1
ATOM 1690 O O . LEU B 1 83 ? 7.906 -0.339 -12.859 1 93.75 83 LEU B O 1
ATOM 1694 N N . ASN B 1 84 ? 8.453 0.213 -10.742 1 91.44 84 ASN B N 1
ATOM 1695 C CA . ASN B 1 84 ? 9.023 1.5 -11.125 1 91.44 84 ASN B CA 1
ATOM 1696 C C . ASN B 1 84 ? 10.531 1.533 -10.898 1 91.44 84 ASN B C 1
ATOM 1698 O O . ASN B 1 84 ? 11 1.342 -9.773 1 91.44 84 ASN B O 1
ATOM 1702 N N . ARG B 1 85 ? 11.242 1.653 -11.914 1 84.5 85 ARG B N 1
ATOM 1703 C CA . ARG B 1 85 ? 12.703 1.711 -11.859 1 84.5 85 ARG B CA 1
ATOM 1704 C C . ARG B 1 85 ? 13.211 3.088 -12.273 1 84.5 85 ARG B C 1
ATOM 1706 O O . ARG B 1 85 ? 12.711 3.682 -13.227 1 84.5 85 ARG B O 1
ATOM 1713 N N . LYS B 1 86 ? 14.141 3.477 -11.312 1 73.31 86 LYS B N 1
ATOM 1714 C CA . LYS B 1 86 ? 14.789 4.738 -11.664 1 73.31 86 LYS B CA 1
ATOM 1715 C C . LYS B 1 86 ? 15.867 4.531 -12.727 1 73.31 86 LYS B C 1
ATOM 1717 O O . LYS B 1 86 ? 16.594 3.541 -12.688 1 73.31 86 LYS B O 1
ATOM 1722 N N . GLY B 1 87 ? 15.719 5.188 -13.742 1 68 87 GLY B N 1
ATOM 1723 C CA . GLY B 1 87 ? 16.797 5.191 -14.719 1 68 87 GLY B CA 1
ATOM 1724 C C . GLY B 1 87 ? 16.516 4.336 -15.938 1 68 87 GLY B C 1
ATOM 1725 O O . GLY B 1 87 ? 15.406 3.799 -16.078 1 68 87 GLY B O 1
ATOM 1726 N N . HIS B 1 88 ? 17.312 4.398 -16.922 1 61.91 88 HIS B N 1
ATOM 1727 C CA . HIS B 1 88 ? 17.188 3.787 -18.25 1 61.91 88 HIS B CA 1
ATOM 1728 C C . HIS B 1 88 ? 17.781 2.383 -18.266 1 61.91 88 HIS B C 1
ATOM 1730 O O . HIS B 1 88 ? 18.312 1.94 -19.281 1 61.91 88 HIS B O 1
ATOM 1736 N N . SER B 1 89 ? 17.625 1.778 -17.156 1 62.09 89 SER B N 1
ATOM 1737 C CA . SER B 1 89 ? 18.266 0.475 -17.297 1 62.09 89 SER B CA 1
ATOM 1738 C C . SER B 1 89 ? 17.453 -0.437 -18.219 1 62.09 89 SER B C 1
ATOM 1740 O O . SER B 1 89 ? 16.234 -0.513 -18.125 1 62.09 89 SER B O 1
ATOM 1742 N N . ARG B 1 90 ? 18.031 -0.719 -19.297 1 57.84 90 ARG B N 1
ATOM 1743 C CA . ARG B 1 90 ? 17.516 -1.621 -20.312 1 57.84 90 ARG B CA 1
ATOM 1744 C C . ARG B 1 90 ? 17.672 -3.078 -19.891 1 57.84 90 ARG B C 1
ATOM 1746 O O . ARG B 1 90 ? 17.469 -3.99 -20.703 1 57.84 90 ARG B O 1
ATOM 1753 N N . LYS B 1 91 ? 18.062 -3.293 -18.656 1 66.75 91 LYS B N 1
ATOM 1754 C CA . LYS B 1 91 ? 18.312 -4.691 -18.328 1 66.75 91 LYS B CA 1
ATOM 1755 C C . LYS B 1 91 ? 17 -5.484 -18.281 1 66.75 91 LYS B C 1
ATOM 1757 O O . LYS B 1 91 ? 15.953 -4.949 -17.906 1 66.75 91 LYS B O 1
ATOM 1762 N N . VAL B 1 92 ? 17.125 -6.621 -18.828 1 69.56 92 VAL B N 1
ATOM 1763 C CA . VAL B 1 92 ? 16.016 -7.562 -18.828 1 69.56 92 VAL B CA 1
ATOM 1764 C C . VAL B 1 92 ? 15.578 -7.852 -17.406 1 69.56 92 VAL B C 1
ATOM 1766 O O . VAL B 1 92 ? 16.406 -8.164 -16.547 1 69.56 92 VAL B O 1
ATOM 1769 N N . LEU B 1 93 ? 14.328 -7.715 -17.219 1 84.25 93 LEU B N 1
ATOM 1770 C CA . LEU B 1 93 ? 13.766 -7.98 -15.906 1 84.25 93 LEU B CA 1
ATOM 1771 C C . LEU B 1 93 ? 13.289 -9.422 -15.797 1 84.25 93 LEU B C 1
ATOM 1773 O O . LEU B 1 93 ? 12.562 -9.906 -16.656 1 84.25 93 LEU B O 1
ATOM 1777 N N . LYS B 1 94 ? 13.898 -10.094 -14.852 1 89.06 94 LYS B N 1
ATOM 1778 C CA . LYS B 1 94 ? 13.328 -11.406 -14.547 1 89.06 94 LYS B CA 1
ATOM 1779 C C . LYS B 1 94 ? 11.859 -11.289 -14.148 1 89.06 94 LYS B C 1
ATOM 1781 O O . LYS B 1 94 ? 11.477 -10.367 -13.422 1 89.06 94 LYS B O 1
ATOM 1786 N N . THR B 1 95 ? 11.094 -12.273 -14.625 1 92.5 95 THR B N 1
ATOM 1787 C CA . THR B 1 95 ? 9.672 -12.281 -14.32 1 92.5 95 THR B CA 1
ATOM 1788 C C . THR B 1 95 ? 9.406 -13.008 -13 1 92.5 95 THR B C 1
ATOM 1790 O O . THR B 1 95 ? 10.141 -13.93 -12.633 1 92.5 95 THR B O 1
ATOM 1793 N N . LEU B 1 96 ? 8.422 -12.664 -12.336 1 96.94 96 LEU B N 1
ATOM 1794 C CA . LEU B 1 96 ? 7.949 -13.344 -11.133 1 96.94 96 LEU B CA 1
ATOM 1795 C C . LEU B 1 96 ? 7.098 -14.555 -11.492 1 96.94 96 LEU B C 1
ATOM 1797 O O . LEU B 1 96 ? 6.625 -14.672 -12.625 1 96.94 96 LEU B O 1
ATOM 1801 N N . SER B 1 97 ? 7.047 -15.414 -10.586 1 96.88 97 SER B N 1
ATOM 1802 C CA . SER B 1 97 ? 6.148 -16.562 -10.703 1 96.88 97 SER B CA 1
ATOM 1803 C C . SER B 1 97 ? 5.23 -16.656 -9.484 1 96.88 97 SER B C 1
ATOM 1805 O O . SER B 1 97 ? 5.656 -16.422 -8.359 1 96.88 97 SER B O 1
ATOM 1807 N N . PHE B 1 98 ? 4 -17.062 -9.781 1 96.69 98 PHE B N 1
ATOM 1808 C CA . PHE B 1 98 ? 3.006 -17.234 -8.734 1 96.69 98 PHE B CA 1
ATOM 1809 C C . PHE B 1 98 ? 2.027 -18.344 -9.102 1 96.69 98 PHE B C 1
ATOM 1811 O O . PHE B 1 98 ? 1.442 -18.344 -10.18 1 96.69 98 PHE B O 1
ATOM 1818 N N . MET B 1 99 ? 1.897 -19.297 -8.242 1 95.38 99 MET B N 1
ATOM 1819 C CA . MET B 1 99 ? 1.048 -20.469 -8.5 1 95.38 99 MET B CA 1
ATOM 1820 C C . MET B 1 99 ? 1.41 -21.125 -9.828 1 95.38 99 MET B C 1
ATOM 1822 O O . MET B 1 99 ? 0.537 -21.359 -10.664 1 95.38 99 MET B O 1
ATOM 1826 N N . GLU B 1 100 ? 2.676 -21.203 -10.055 1 93 100 GLU B N 1
ATOM 1827 C CA . GLU B 1 100 ? 3.254 -21.891 -11.203 1 93 100 GLU B CA 1
ATOM 1828 C C . GLU B 1 100 ? 2.969 -21.156 -12.5 1 93 100 GLU B C 1
ATOM 1830 O O . GLU B 1 100 ? 3.059 -21.719 -13.586 1 93 100 GLU B O 1
ATOM 1835 N N . GLU B 1 101 ? 2.588 -19.953 -12.414 1 95.12 101 GLU B N 1
ATOM 1836 C CA . GLU B 1 101 ? 2.361 -19.109 -13.586 1 95.12 101 GLU B CA 1
ATOM 1837 C C . GLU B 1 101 ? 3.281 -17.891 -13.578 1 95.12 101 GLU B C 1
ATOM 1839 O O . GLU B 1 101 ? 3.604 -17.359 -12.516 1 95.12 101 GLU B O 1
ATOM 1844 N N . ASP B 1 102 ? 3.648 -17.531 -14.742 1 94.94 102 ASP B N 1
ATOM 1845 C CA . ASP B 1 102 ? 4.449 -16.312 -14.875 1 94.94 102 ASP B CA 1
ATOM 1846 C C . ASP B 1 102 ? 3.602 -15.07 -14.609 1 94.94 102 ASP B C 1
ATOM 1848 O O . ASP B 1 102 ? 2.451 -14.992 -15.047 1 94.94 102 ASP B O 1
ATOM 1852 N N . LEU B 1 103 ? 4.18 -14.164 -13.906 1 95.19 103 LEU B N 1
ATOM 1853 C CA . LEU B 1 103 ? 3.57 -12.867 -13.641 1 95.19 103 LEU B CA 1
ATOM 1854 C C . LEU B 1 103 ? 4.324 -11.758 -14.359 1 95.19 103 LEU B C 1
ATOM 1856 O O . LEU B 1 103 ? 5.301 -11.219 -13.836 1 95.19 103 LEU B O 1
ATOM 1860 N N . PRO B 1 104 ? 3.922 -11.461 -15.5 1 91.44 104 PRO B N 1
ATOM 1861 C CA . PRO B 1 104 ? 4.637 -10.422 -16.25 1 91.44 104 PRO B CA 1
ATOM 1862 C C . PRO B 1 104 ? 4.5 -9.039 -15.609 1 91.44 104 PRO B C 1
ATOM 1864 O O . PRO B 1 104 ? 3.504 -8.758 -14.945 1 91.44 104 PRO B O 1
ATOM 1867 N N . TRP B 1 105 ? 5.465 -8.219 -15.883 1 93.69 105 TRP B N 1
ATOM 1868 C CA . TRP B 1 105 ? 5.441 -6.824 -15.445 1 93.69 105 TRP B CA 1
ATOM 1869 C C . TRP B 1 105 ? 4.52 -5.992 -16.328 1 93.69 105 TRP B C 1
ATOM 1871 O O . TRP B 1 105 ? 4.625 -6.031 -17.562 1 93.69 105 TRP B O 1
ATOM 1881 N N . GLU B 1 106 ? 3.631 -5.293 -15.648 1 93.06 106 GLU B N 1
ATOM 1882 C CA . GLU B 1 106 ? 2.719 -4.41 -16.375 1 93.06 106 GLU B CA 1
ATOM 1883 C C . GLU B 1 106 ? 3.051 -2.943 -16.109 1 93.06 106 GLU B C 1
ATOM 1885 O O . GLU B 1 106 ? 3.66 -2.607 -15.102 1 93.06 106 GLU B O 1
ATOM 1890 N N . ASN B 1 107 ? 2.676 -2.121 -17.078 1 91.69 107 ASN B N 1
ATOM 1891 C CA . ASN B 1 107 ? 2.871 -0.685 -16.906 1 91.69 107 ASN B CA 1
ATOM 1892 C C . ASN B 1 107 ? 1.758 -0.061 -16.078 1 91.69 107 ASN B C 1
ATOM 1894 O O . ASN B 1 107 ? 1.942 1.005 -15.484 1 91.69 107 ASN B O 1
ATOM 1898 N N . GLN B 1 108 ? 0.604 -0.745 -16.109 1 93.5 108 GLN B N 1
ATOM 1899 C CA . GLN B 1 108 ? -0.546 -0.281 -15.344 1 93.5 108 GLN B CA 1
ATOM 1900 C C . GLN B 1 108 ? -1.213 -1.437 -14.602 1 93.5 108 GLN B C 1
ATOM 1902 O O . GLN B 1 108 ? -1.365 -2.529 -15.156 1 93.5 108 GLN B O 1
ATOM 1907 N N . VAL B 1 109 ? -1.547 -1.179 -13.375 1 94.69 109 VAL B N 1
ATOM 1908 C CA . VAL B 1 109 ? -2.309 -2.145 -12.594 1 94.69 109 VAL B CA 1
ATOM 1909 C C . VAL B 1 109 ? -3.389 -1.423 -11.789 1 94.69 109 VAL B C 1
ATOM 1911 O O . VAL B 1 109 ? -3.275 -0.224 -11.523 1 94.69 109 VAL B O 1
ATOM 1914 N N . LYS B 1 110 ? -4.441 -2.146 -11.5 1 93.75 110 LYS B N 1
ATOM 1915 C CA . LYS B 1 110 ? -5.531 -1.594 -10.695 1 93.75 110 LYS B CA 1
ATOM 1916 C C . LYS B 1 110 ? -5.516 -2.16 -9.281 1 93.75 110 LYS B C 1
ATOM 1918 O O . LYS B 1 110 ? -5.355 -3.369 -9.094 1 93.75 110 LYS B O 1
ATOM 1923 N N . TYR B 1 111 ? -5.578 -1.324 -8.305 1 93.69 111 TYR B N 1
ATOM 1924 C CA . TYR B 1 111 ? -5.645 -1.702 -6.898 1 93.69 111 TYR B CA 1
ATOM 1925 C C . TYR B 1 111 ? -6.586 -0.781 -6.133 1 93.69 111 TYR B C 1
ATOM 1927 O O . TYR B 1 111 ? -6.445 0.443 -6.184 1 93.69 111 TYR B O 1
ATOM 1935 N N . LEU B 1 112 ? -7.559 -1.295 -5.484 1 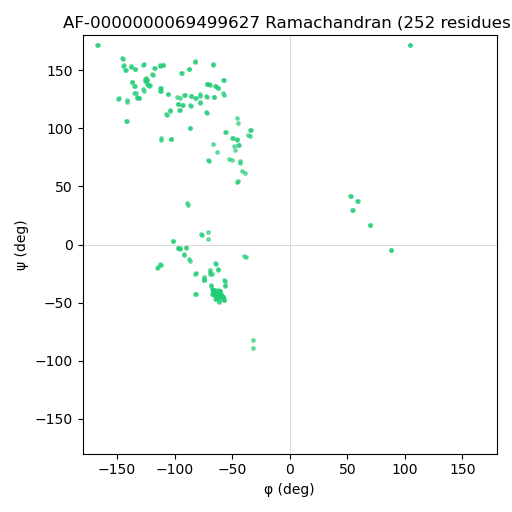92.38 112 LEU B N 1
ATOM 1936 C CA . LEU B 1 112 ? -8.578 -0.566 -4.73 1 92.38 112 LEU B CA 1
ATOM 1937 C C . LEU B 1 112 ? -9.258 0.477 -5.613 1 92.38 112 LEU B C 1
ATOM 1939 O O . LEU B 1 112 ? -9.57 1.575 -5.148 1 92.38 112 LEU B O 1
ATOM 1943 N N . GLY B 1 113 ? -9.312 0.18 -6.824 1 90.12 113 GLY B N 1
ATOM 1944 C CA . GLY B 1 113 ? -9.984 1.065 -7.762 1 90.12 113 GLY B CA 1
ATOM 1945 C C . GLY B 1 113 ? -9.07 2.143 -8.32 1 90.12 113 GLY B C 1
ATOM 1946 O O . GLY B 1 113 ? -9.477 2.914 -9.195 1 90.12 113 GLY B O 1
ATOM 1947 N N . LEU B 1 114 ? -7.922 2.213 -7.863 1 93.69 114 LEU B N 1
ATOM 1948 C CA . LEU B 1 114 ? -6.934 3.164 -8.367 1 93.69 114 LEU B CA 1
ATOM 1949 C C . LEU B 1 114 ? -6.062 2.529 -9.438 1 93.69 114 LEU B C 1
ATOM 1951 O O . LEU B 1 114 ? -5.746 1.339 -9.367 1 93.69 114 LEU B O 1
ATOM 1955 N N . ILE B 1 115 ? -5.668 3.377 -10.359 1 93.25 115 ILE B N 1
ATOM 1956 C CA . ILE B 1 115 ? -4.719 2.908 -11.359 1 93.25 115 ILE B CA 1
ATOM 1957 C C . ILE B 1 115 ? -3.303 3.312 -10.961 1 93.25 115 ILE B C 1
ATOM 1959 O O . ILE B 1 115 ? -3.033 4.492 -10.719 1 93.25 115 ILE B O 1
ATOM 1963 N N . LEU B 1 116 ? -2.457 2.34 -10.797 1 95.19 116 LEU B N 1
ATOM 1964 C CA . LEU B 1 116 ? -1.026 2.566 -10.625 1 95.19 116 LEU B CA 1
ATOM 1965 C C . LEU B 1 116 ? -0.305 2.543 -11.969 1 95.19 116 LEU B C 1
ATOM 1967 O O . LEU B 1 116 ? -0.426 1.578 -12.727 1 95.19 116 LEU B O 1
ATOM 1971 N N . ASP B 1 117 ? 0.458 3.57 -12.18 1 92.69 117 ASP B N 1
ATOM 1972 C CA . ASP B 1 117 ? 1.101 3.719 -13.484 1 92.69 117 ASP B CA 1
ATOM 1973 C C . ASP B 1 117 ? 2.59 4.016 -13.328 1 92.69 117 ASP B C 1
ATOM 1975 O O . ASP B 1 117 ? 2.973 4.957 -12.633 1 92.69 117 ASP B O 1
ATOM 1979 N N . SER B 1 118 ? 3.393 3.201 -13.977 1 90.31 118 SER B N 1
ATOM 1980 C CA . SER B 1 118 ? 4.836 3.367 -13.852 1 90.31 118 SER B CA 1
ATOM 1981 C C . SER B 1 118 ? 5.383 4.273 -14.945 1 90.31 118 SER B C 1
ATOM 1983 O O . SER B 1 118 ? 6.543 4.688 -14.898 1 90.31 118 SER B O 1
ATOM 1985 N N . LYS B 1 119 ? 4.57 4.621 -15.898 1 81.06 119 LYS B N 1
ATOM 1986 C CA . LYS B 1 119 ? 5.078 5.344 -17.062 1 81.06 119 LYS B CA 1
ATOM 1987 C C . LYS B 1 119 ? 4.488 6.754 -17.125 1 81.06 119 LYS B C 1
ATOM 1989 O O . LYS B 1 119 ? 4.977 7.598 -17.891 1 81.06 119 LYS B O 1
ATOM 1994 N N . LEU B 1 120 ? 3.393 6.902 -16.438 1 70.12 120 LEU B N 1
ATOM 1995 C CA . LEU B 1 120 ? 2.738 8.203 -16.516 1 70.12 120 LEU B CA 1
ATOM 1996 C C . LEU B 1 120 ? 3.609 9.281 -15.883 1 70.12 120 LEU B C 1
ATOM 1998 O O . LEU B 1 120 ? 4.266 9.047 -14.859 1 70.12 120 LEU B O 1
ATOM 2002 N N . SER B 1 121 ? 3.775 10.297 -16.75 1 66.81 121 SER B N 1
ATOM 2003 C CA . SER B 1 121 ? 4.422 11.469 -16.172 1 66.81 121 SER B CA 1
ATOM 2004 C C . SER B 1 121 ? 3.488 12.203 -15.219 1 66.81 121 SER B C 1
ATOM 2006 O O . SER B 1 121 ? 2.275 12.25 -15.438 1 66.81 121 SER B O 1
ATOM 2008 N N . PHE B 1 122 ? 3.988 12.406 -14.078 1 61.38 122 PHE B N 1
ATOM 2009 C CA . PHE B 1 122 ? 3.223 13.164 -13.094 1 61.38 122 PHE B CA 1
ATOM 2010 C C . PHE B 1 122 ? 2.834 14.531 -13.633 1 61.38 122 PHE B C 1
ATOM 2012 O O . PHE B 1 122 ? 3.695 15.305 -14.055 1 61.38 122 PHE B O 1
ATOM 2019 N N . ARG B 1 123 ? 1.655 14.695 -14.141 1 56.34 123 ARG B N 1
ATOM 2020 C CA . ARG B 1 123 ? 1.207 15.992 -14.648 1 56.34 123 ARG B CA 1
ATOM 2021 C C . ARG B 1 123 ? 0.968 16.969 -13.508 1 56.34 123 ARG B C 1
ATOM 2023 O O . ARG B 1 123 ? 0.174 16.703 -12.602 1 56.34 123 ARG B O 1
ATOM 2030 N N . GLN B 1 124 ? 1.954 17.484 -12.867 1 51.28 124 GLN B N 1
ATOM 2031 C CA . GLN B 1 124 ? 1.68 18.578 -11.953 1 51.28 124 GLN B CA 1
ATOM 2032 C C . GLN B 1 124 ? 0.846 19.672 -12.625 1 51.28 124 GLN B C 1
ATOM 2034 O O . GLN B 1 124 ? 1.146 20.078 -13.75 1 51.28 124 GLN B O 1
ATOM 2039 N N . HIS B 1 125 ? -0.427 19.656 -12.562 1 43.81 125 HIS B N 1
ATOM 2040 C CA . HIS B 1 125 ? -1.109 20.875 -12.984 1 43.81 125 HIS B CA 1
ATOM 2041 C C . HIS B 1 125 ? -0.45 22.109 -12.391 1 43.81 125 HIS B C 1
ATOM 2043 O O . HIS B 1 125 ? -0.534 22.344 -11.18 1 43.81 125 HIS B O 1
ATOM 2049 N N . ALA B 1 126 ? 0.733 22.422 -12.461 1 35.16 126 ALA B N 1
ATOM 2050 C CA . ALA B 1 126 ? 1.096 23.812 -12.203 1 35.16 126 ALA B CA 1
ATOM 2051 C C . ALA B 1 126 ? 0.169 24.766 -12.945 1 35.16 126 ALA B C 1
ATOM 2053 O O . ALA B 1 126 ? 0.023 24.672 -14.164 1 35.16 126 ALA B O 1
ATOM 2054 N N . LYS B 1 127 ? -0.932 25.172 -12.281 1 34.34 127 LYS B N 1
ATOM 2055 C CA . LYS B 1 127 ? -1.477 26.438 -12.75 1 34.34 127 LYS B CA 1
ATOM 2056 C C . LYS B 1 127 ? -0.367 27.453 -12.992 1 34.34 127 LYS B C 1
ATOM 2058 O O . LYS B 1 127 ? 0.373 27.797 -12.062 1 34.34 127 LYS B O 1
ATOM 2063 N N . ILE B 1 128 ? 0.347 27.203 -14.023 1 25.67 128 ILE B N 1
ATOM 2064 C CA . ILE B 1 128 ? 0.8 28.516 -14.453 1 25.67 128 ILE B CA 1
ATOM 2065 C C . ILE B 1 128 ? -0.406 29.422 -14.703 1 25.67 128 ILE B C 1
ATOM 2067 O O . ILE B 1 128 ? -1.368 29.016 -15.352 1 25.67 128 ILE B O 1
#

pLDDT: mean 81.16, std 20.51, range [25.61, 98.06]

Organism: Araneus ventricosus (NCBI:txid182803)

Radius of gyration: 21.97 Å; Cα contacts (8 Å, |Δi|>4): 271; chains: 2; bounding box: 94×58×53 Å

Foldseek 3Di:
DPPPPPVPPPPPCVVVVVVVLVVQQDDDPQWDWADDPVFIDIDGDDDDLVVVQVVVQVSLVSRQVSCVVVVPDDDVVLDAAEDADPDDPPDDHDFHDHPNDTHDYDQWHATPRDIDGNPDDPPPPPPD/DPPPVPVPPPPPCVVVVVVVLVVQQDDDPQWDWADDPVFIDIDGDDDDLVVVQVVVQVSLVSRQVSCVVVVPDDDVVLDEAEDADPDDPPDDHDFHDHPNDTHDYDQWHATPRDIDGNPDDDPPPPPD

Nearest PDB structures (foldseek):
  6dx8-assembly1_B  TM=3.135E-01  e=2.460E+00  Selaginella moellendorffii
  7ux1-assembly1_A  TM=3.171E-01  e=2.802E+00  Escherichia coli K-12
  6dxc-assembly1_B  TM=3.082E-01  e=2.990E+00  Selaginella moellendorffii
  6dx8-assembly1_B  TM=3.197E-01  e=1.846E+00  Selaginella moellendorffii
  7ux1-assembly1_A  TM=3.172E-01  e=2.734E+00  Escherichia coli K-12

Secondary structure (DSSP, 8-state):
--------S--THHHHHHHHHHHTS---TT-EEEE-SS-EEEE---SSHHHHHHHHHHHHHHHHHHHHHHT----GGG--EE---SS---PPPPPEEETTEEE-EESEEEETTEEEESS---------/--------S--THHHHHHHHHHHTS---TT-EEEE-SS-EEEE---SSHHHHHHHHHHHHHHHHHHHHHHT----GGG--EE---SS---PPPPPEEETTEEE-EESEEEETTEEEESS---------

Solvent-accessible surface area (backbone atoms only — not comparable to full-atom values): 16373 Å² total; per-residue (Å²): 132,84,78,71,78,67,69,80,77,80,73,69,54,63,65,45,50,48,47,51,53,60,67,66,49,78,81,48,97,71,43,45,76,43,79,45,96,87,55,68,49,75,44,69,79,66,95,44,67,69,60,41,50,52,52,51,38,53,51,40,52,44,44,48,52,48,28,62,73,68,66,52,86,77,64,66,88,75,53,78,39,73,71,60,71,90,70,82,73,77,66,82,74,82,67,43,58,50,91,93,34,80,33,59,78,36,60,63,48,75,56,84,71,23,30,38,22,47,74,61,72,82,74,70,77,66,83,117,131,85,78,71,75,65,67,81,78,77,73,68,54,64,67,44,50,50,47,52,53,60,67,65,49,78,82,49,99,71,45,44,77,43,80,43,97,88,55,66,49,75,46,71,80,67,95,44,69,69,59,42,51,53,52,51,36,52,52,40,53,46,44,48,51,47,27,60,74,69,67,52,86,76,64,67,88,76,52,78,39,71,70,59,68,89,71,84,71,79,68,82,74,83,70,44,58,50,92,92,33,80,33,59,77,36,60,63,48,76,56,85,71,24,29,38,23,48,72,62,72,82,74,70,78,65,82,117

InterPro domains:
  IPR000477 Reverse transcriptase domain [PF00078] (4-115)
  IPR000477 Reverse transcriptase domain [PS50878] (1-116)
  IPR052560 RNA-directed DNA polymerase, mobile element [PTHR36688] (5-126)

Sequence (256 aa):
GNIQAGTPQGSSLRPTLYNIFNSDFPRNDKVINCLFADDSAILTQGSNTRFIIKTLQSQLECIEYWCTKWRVAINTDKTKAILNRKGHSRKVLKTLSFMEEDLPWENQVKYLGLILDSKLSFRQHAKIGNIQAGTPQGSSLRPTLYNIFNSDFPRNDKVINCLFADDSAILTQGSNTRFIIKTLQSQLECIEYWCTKWRVAINTDKTKAILNRKGHSRKVLKTLSFMEEDLPWENQVKYLGLILDSKLSFRQHAKI